Protein AF-0000000072582152 (afdb_homodimer)

Radius of gyration: 21.23 Å; Cα contacts (8 Å, |Δi|>4): 307; chains: 2; bounding box: 39×55×68 Å

Foldseek 3Di:
DPPCVVVVVVVVVVVVLQVLLCVLCVVVVNNVDHPLLLLLLVVCLVVQKDWLVVSCVSSVHDSVVSVVSVVSCVVVVQWDWDADPVHRVIIMIGGDPVVVVCSVSSVVSVCVSVCVVCVPPDPVNVVVVVVVVVVVVCVVVVPDDPPCPVD/DPPCVVVVVVVVVVVVLQVLLCVLCVVVVNNLDHPLLLLLLVVCLVVQKDWLVVSCVSSVHDSVVSVVSVVSCVVVVQKDWDADPVHRVIIMIGGDPVVVVVSVSSVVSVCVSVCVVCVPPDPVNVVVVVVVVVVVVCVVVVPDDPPCPVD

Organism: Leptospira interrogans serogroup Icterohaemorrhagiae serovar Lai (strain 56601) (NCBI:txid189518)

Nearest PDB structures (foldseek):
  4zzl-assembly1_B  TM=8.586E-01  e=5.804E-09  Pseudomonas aeruginosa
  7el3-assembly1_B  TM=8.719E-01  e=8.184E-08  Acinetobacter baumannii
  2nnn-assembly3_F  TM=8.454E-01  e=4.311E-07  Pseudomonas aeruginosa
  5h3r-assembly1_B  TM=8.126E-01  e=2.330E-07  Escherichia coli K-12
  7kfq-assembly1_A  TM=8.280E-01  e=4.875E-07  Variovorax paradoxus

Secondary structure (DSSP, 8-state):
--TTHHHHHHHHHHHHHHHHHHHHHHHTT-TT--HHHHHHHHHHHHHSEEEHHHHHHHTT--HHHHHHHHHHHHHTTSEEEEE-SS-TT-EEEEE-GGGGGTHHHHHHHHHHHHHHHTTT--HHHHHHHHHHHHHHHHHH-TTS-------/--TTHHHHHHHHHHHHHHHHHHHHHHHTT-TT--HHHHHHHHHHHHHSEEEHHHHHHHTT--HHHHHHHHHHHHHTTSEEEEE-SS-TT-EEEEE-GGGGGTHHHHHHHHHHHHHHHTTT--HHHHHHHHHHHHHHHHHH-TTS-------

Solvent-accessible surface area (backbone atoms only — not comparable to full-atom values): 16577 Å² total; per-residue (Å²): 113,55,84,59,47,55,61,50,48,36,47,49,41,49,51,52,49,49,51,51,49,46,50,49,30,41,76,69,73,40,55,92,50,49,65,69,45,48,50,53,49,58,63,31,69,78,57,43,50,44,42,51,69,56,51,21,62,73,69,70,45,54,67,70,57,44,49,56,48,48,51,53,35,36,74,72,45,36,36,45,79,41,64,35,90,88,44,71,86,41,46,29,38,30,62,31,79,60,26,61,73,45,45,62,54,52,52,49,50,48,48,53,55,49,51,42,40,47,58,90,57,50,73,65,53,51,53,49,48,45,52,52,49,48,50,36,41,39,48,75,30,73,79,56,65,78,65,68,62,66,105,113,55,82,59,50,56,61,50,48,36,47,51,42,49,51,52,50,48,52,52,48,48,50,51,31,42,75,69,72,39,56,91,50,48,66,68,46,48,52,53,51,57,62,31,70,78,57,45,52,44,44,50,67,56,50,21,60,74,70,69,44,53,67,70,58,42,49,56,49,48,52,52,35,37,74,72,44,35,36,44,81,43,65,36,91,89,44,71,88,41,47,31,39,31,64,33,79,61,27,60,73,46,45,60,54,53,51,50,51,50,50,53,54,50,51,42,41,47,58,90,57,48,74,66,53,50,52,50,47,47,53,52,49,49,51,36,40,40,48,74,31,73,79,57,66,78,66,66,63,66,106

Sequence (302 aa):
MSPRMVIYLISRIRDEFHKHLNQELKEKNLSPLTTSHADILFALVKKNKAQMQDIAKMINRDKSTLTALVDKLEVLGLVARTKDSEDQRIIHLELTPKADSVRPVLLGISRSLLGNLYRGFTENEKKELVRLLMKLYQNQNPESVTVDLLQMSPRMVIYLISRIRDEFHKHLNQELKEKNLSPLTTSHADILFALVKKNKAQMQDIAKMINRDKSTLTALVDKLEVLGLVARTKDSEDQRIIHLELTPKADSVRPVLLGISRSLLGNLYRGFTENEKKELVRLLMKLYQNQNPESVTVDLLQ

pLDDT: mean 87.89, std 12.1, range [35.34, 97.06]

InterPro domains:
  IPR000835 MarR-type HTH domain [PF01047] (33-91)
  IPR000835 MarR-type HTH domain [PR00598] (50-66)
  IPR000835 MarR-type HTH domain [PR00598] (67-82)
  IPR000835 MarR-type HTH domain [PR00598] (86-102)
  IPR000835 MarR-type HTH domain [PR00598] (116-136)
  IPR000835 MarR-type HTH domain [PS50995] (3-138)
  IPR000835 MarR-type HTH domain [SM00347] (26-126)
  IPR036388 Winged helix-like DNA-binding domain superfamily [G3DSA:1.10.10.10] (2-145)
  IPR036390 Winged helix DNA-binding domain superfamily [SSF46785] (5-141)

Structure (mmCIF, N/CA/C/O backbone):
data_AF-0000000072582152-model_v1
#
loop_
_entity.id
_entity.type
_entity.pdbx_description
1 polymer 'Transcriptional regulator of MarR family'
#
loop_
_atom_site.group_PDB
_atom_site.id
_atom_site.type_symbol
_atom_site.label_atom_id
_atom_site.label_alt_id
_atom_site.label_comp_id
_atom_site.label_asym_id
_atom_site.label_entity_id
_atom_site.label_seq_id
_atom_site.pdbx_PDB_ins_code
_atom_site.Cartn_x
_atom_site.Cartn_y
_atom_site.Cartn_z
_atom_site.occupancy
_atom_site.B_iso_or_equiv
_atom_site.auth_seq_id
_atom_site.auth_comp_id
_atom_site.auth_asym_id
_atom_site.auth_atom_id
_atom_site.pdbx_PDB_model_num
ATOM 1 N N . MET A 1 1 ? -13.797 8.938 14.633 1 55.62 1 MET A N 1
ATOM 2 C CA . MET A 1 1 ? -12.711 8.25 13.938 1 55.62 1 MET A CA 1
ATOM 3 C C . MET A 1 1 ? -12 9.188 12.969 1 55.62 1 MET A C 1
ATOM 5 O O . MET A 1 1 ? -12.633 10.039 12.344 1 55.62 1 MET A O 1
ATOM 9 N N . SER A 1 2 ? -10.602 9.141 13.078 1 67.44 2 SER A N 1
ATOM 10 C CA . SER A 1 2 ? -9.867 10.055 12.203 1 67.44 2 SER A CA 1
ATOM 11 C C . SER A 1 2 ? -10.031 9.664 10.734 1 67.44 2 SER A C 1
ATOM 13 O O . SER A 1 2 ? -10.008 8.484 10.391 1 67.44 2 SER A O 1
ATOM 15 N N . PRO A 1 3 ? -10.492 10.531 9.945 1 66.31 3 PRO A N 1
ATOM 16 C CA . PRO A 1 3 ? -10.711 10.234 8.523 1 66.31 3 PRO A CA 1
ATOM 17 C C . PRO A 1 3 ? -9.5 9.578 7.867 1 66.31 3 PRO A C 1
ATOM 19 O O . PRO A 1 3 ? -9.648 8.867 6.867 1 66.31 3 PRO A O 1
ATOM 22 N N . ARG A 1 4 ? -8.391 9.711 8.516 1 79.69 4 ARG A N 1
ATOM 23 C CA . ARG A 1 4 ? -7.18 9.18 7.898 1 79.69 4 ARG A CA 1
ATOM 24 C C . ARG A 1 4 ? -6.957 7.723 8.297 1 79.69 4 ARG A C 1
ATOM 26 O O . ARG A 1 4 ? -6.059 7.062 7.777 1 79.69 4 ARG A O 1
ATOM 33 N N . MET A 1 5 ? -7.816 7.301 9.125 1 82.94 5 MET A N 1
ATOM 34 C CA . MET A 1 5 ? -7.676 5.945 9.656 1 82.94 5 MET A CA 1
ATOM 35 C C . MET A 1 5 ? -7.762 4.914 8.539 1 82.94 5 MET A C 1
ATOM 37 O O . MET A 1 5 ? -7.039 3.916 8.547 1 82.94 5 MET A O 1
ATOM 41 N N . VAL A 1 6 ? -8.531 5.168 7.52 1 90.81 6 VAL A N 1
ATOM 42 C CA . VAL A 1 6 ? -8.758 4.199 6.453 1 90.81 6 VAL A CA 1
ATOM 43 C C . VAL A 1 6 ? -7.477 4.012 5.645 1 90.81 6 VAL A C 1
ATOM 45 O O . VAL A 1 6 ? -7.066 2.881 5.375 1 90.81 6 VAL A O 1
ATOM 48 N N . ILE A 1 7 ? -6.828 5.094 5.352 1 90 7 ILE A N 1
ATOM 49 C CA . ILE A 1 7 ? -5.621 4.992 4.547 1 90 7 ILE A CA 1
ATOM 50 C C . ILE A 1 7 ? -4.496 4.375 5.375 1 90 7 ILE A C 1
ATOM 52 O O . ILE A 1 7 ? -3.672 3.621 4.848 1 90 7 ILE A O 1
ATOM 56 N N . TYR A 1 8 ? -4.559 4.656 6.641 1 86.31 8 TYR A N 1
ATOM 57 C CA . TYR A 1 8 ? -3.604 4.023 7.547 1 86.31 8 TYR A CA 1
ATOM 58 C C . TYR A 1 8 ? -3.795 2.514 7.574 1 86.31 8 TYR A C 1
ATOM 60 O O . TYR A 1 8 ? -2.838 1.756 7.406 1 86.31 8 TYR A O 1
ATOM 68 N N . LEU A 1 9 ? -4.984 2.08 7.766 1 91.25 9 LEU A N 1
ATOM 69 C CA . LEU A 1 9 ? -5.285 0.653 7.832 1 91.25 9 LEU A CA 1
ATOM 70 C C . LEU A 1 9 ? -4.953 -0.031 6.508 1 91.25 9 LEU A C 1
ATOM 72 O O . LEU A 1 9 ? -4.355 -1.111 6.496 1 91.25 9 LEU A O 1
ATOM 76 N N . ILE A 1 10 ? -5.301 0.582 5.441 1 94.31 10 ILE A N 1
ATOM 77 C CA . ILE A 1 10 ? -5.027 0.049 4.109 1 94.31 10 ILE A CA 1
ATOM 78 C C . ILE A 1 10 ? -3.521 -0.14 3.93 1 94.31 10 ILE A C 1
ATOM 80 O O . ILE A 1 10 ? -3.072 -1.201 3.49 1 94.31 10 ILE A O 1
ATOM 84 N N . SER A 1 11 ? -2.77 0.812 4.297 1 91.81 11 SER A N 1
ATOM 85 C CA . SER A 1 11 ? -1.318 0.756 4.164 1 91.81 11 SER A CA 1
ATOM 86 C C . SER A 1 11 ? -0.724 -0.342 5.039 1 91.81 11 SER A C 1
ATOM 88 O O . SER A 1 11 ? 0.141 -1.099 4.594 1 91.81 11 SER A O 1
ATOM 90 N N . ARG A 1 12 ? -1.208 -0.414 6.234 1 89.81 12 ARG A N 1
ATOM 91 C CA . ARG A 1 12 ? -0.684 -1.407 7.168 1 89.81 12 ARG A CA 1
ATOM 92 C C . ARG A 1 12 ? -1.032 -2.82 6.715 1 89.81 12 ARG A C 1
ATOM 94 O O . ARG A 1 12 ? -0.196 -3.725 6.781 1 89.81 12 ARG A O 1
ATOM 101 N N . ILE A 1 13 ? -2.236 -2.994 6.301 1 93.69 13 ILE A N 1
ATOM 102 C CA . ILE A 1 13 ? -2.684 -4.301 5.832 1 93.69 13 ILE A CA 1
ATOM 103 C C . ILE A 1 13 ? -1.838 -4.742 4.641 1 93.69 13 ILE A C 1
ATOM 105 O O . ILE A 1 13 ? -1.364 -5.879 4.59 1 93.69 13 ILE A O 1
ATOM 109 N N . ARG A 1 14 ? -1.651 -3.855 3.736 1 92.19 14 ARG A N 1
ATOM 110 C CA . ARG A 1 14 ? -0.832 -4.145 2.564 1 92.19 14 ARG A CA 1
ATOM 111 C C . ARG A 1 14 ? 0.594 -4.504 2.971 1 92.19 14 ARG A C 1
ATOM 113 O O . ARG A 1 14 ? 1.145 -5.504 2.502 1 92.19 14 ARG A O 1
ATOM 120 N N . ASP A 1 15 ? 1.189 -3.721 3.871 1 90.69 15 ASP A N 1
ATOM 121 C CA . ASP A 1 15 ? 2.564 -3.939 4.309 1 90.69 15 ASP A CA 1
ATOM 122 C C . ASP A 1 15 ? 2.715 -5.301 4.984 1 90.69 15 ASP A C 1
ATOM 124 O O . ASP A 1 15 ? 3.648 -6.047 4.688 1 90.69 15 ASP A O 1
ATOM 128 N N . GLU A 1 16 ? 1.827 -5.559 5.859 1 90.88 16 GLU A N 1
ATOM 129 C CA . GLU A 1 16 ? 1.878 -6.832 6.57 1 90.88 16 GLU A CA 1
ATOM 130 C C . GLU A 1 16 ? 1.684 -8.008 5.613 1 90.88 16 GLU A C 1
ATOM 132 O O . GLU A 1 16 ? 2.355 -9.031 5.738 1 90.88 16 GLU A O 1
ATOM 137 N N . PHE A 1 17 ? 0.785 -7.891 4.703 1 92.25 17 PHE A N 1
ATOM 138 C CA . PHE A 1 17 ? 0.552 -8.938 3.711 1 92.25 17 PHE A CA 1
ATOM 139 C C . PHE A 1 17 ? 1.821 -9.219 2.92 1 92.25 17 PHE A C 1
ATOM 141 O O . PHE A 1 17 ? 2.217 -10.383 2.77 1 92.25 17 PHE A O 1
ATOM 148 N N . HIS A 1 18 ? 2.467 -8.203 2.459 1 90.81 18 HIS A N 1
ATOM 149 C CA . HIS A 1 18 ? 3.676 -8.367 1.662 1 90.81 18 HIS A CA 1
ATOM 150 C C . HIS A 1 18 ? 4.816 -8.93 2.502 1 90.81 18 HIS A C 1
ATOM 152 O O . HIS A 1 18 ? 5.633 -9.711 2.006 1 90.81 18 HIS A O 1
ATOM 158 N N . LYS A 1 19 ? 4.855 -8.492 3.711 1 91.12 19 LYS A N 1
ATOM 159 C CA . LYS A 1 19 ? 5.844 -9.062 4.621 1 91.12 19 LYS A CA 1
ATOM 160 C C . LYS A 1 19 ? 5.656 -10.57 4.762 1 91.12 19 LYS A C 1
ATOM 162 O O . LYS A 1 19 ? 6.617 -11.336 4.668 1 91.12 19 LYS A O 1
ATOM 167 N N . HIS A 1 20 ? 4.445 -11.016 4.961 1 92.56 20 HIS A N 1
ATOM 168 C CA . HIS A 1 20 ? 4.148 -12.438 5.113 1 92.56 20 HIS A CA 1
ATOM 169 C C . HIS A 1 20 ? 4.387 -13.188 3.809 1 92.56 20 HIS A C 1
ATOM 171 O O . HIS A 1 20 ? 4.887 -14.32 3.82 1 92.56 20 HIS A O 1
ATOM 177 N N . LEU A 1 21 ? 4.012 -12.555 2.744 1 93.12 21 LEU A N 1
ATOM 178 C CA . LEU A 1 21 ? 4.25 -13.18 1.446 1 93.12 21 LEU A CA 1
ATOM 179 C C . LEU A 1 21 ? 5.742 -13.414 1.219 1 93.12 21 LEU A C 1
ATOM 181 O O . LEU A 1 21 ? 6.152 -14.508 0.836 1 93.12 21 LEU A O 1
ATOM 185 N N . ASN A 1 22 ? 6.523 -12.445 1.494 1 93.31 22 ASN A N 1
ATOM 186 C CA . ASN A 1 22 ? 7.969 -12.578 1.347 1 93.31 22 ASN A CA 1
ATOM 187 C C . ASN A 1 22 ? 8.531 -13.664 2.256 1 93.31 22 ASN A C 1
ATOM 189 O O . ASN A 1 22 ? 9.43 -14.406 1.858 1 93.31 22 ASN A O 1
ATOM 193 N N . GLN A 1 23 ? 8.055 -13.695 3.412 1 93.56 23 GLN A N 1
ATOM 194 C CA . GLN A 1 23 ? 8.492 -14.719 4.352 1 93.56 23 GLN A CA 1
ATOM 195 C C . GLN A 1 23 ? 8.156 -16.125 3.836 1 93.56 23 GLN A C 1
ATOM 197 O O . GLN A 1 23 ? 8.977 -17.031 3.926 1 93.56 23 GLN A O 1
ATOM 202 N N . GLU A 1 24 ? 6.965 -16.281 3.314 1 93.62 24 GLU A N 1
ATOM 203 C CA . GLU A 1 24 ? 6.551 -17.562 2.768 1 93.62 24 GLU A CA 1
ATOM 204 C C . GLU A 1 24 ? 7.398 -17.953 1.562 1 93.62 24 GLU A C 1
ATOM 206 O O . GLU A 1 24 ? 7.77 -19.125 1.405 1 93.62 24 GLU A O 1
ATOM 211 N N . LEU A 1 25 ? 7.672 -16.969 0.73 1 93.62 25 LEU A N 1
ATOM 212 C CA . LEU A 1 25 ? 8.516 -17.234 -0.432 1 93.62 25 LEU A CA 1
ATOM 213 C C . LEU A 1 25 ? 9.891 -17.719 -0.002 1 93.62 25 LEU A C 1
ATOM 215 O O . LEU A 1 25 ? 10.438 -18.656 -0.589 1 93.62 25 LEU A O 1
ATOM 219 N N . LYS A 1 26 ? 10.398 -17.141 0.988 1 93.38 26 LYS A N 1
ATOM 220 C CA . LYS A 1 26 ? 11.695 -17.531 1.526 1 93.38 26 LYS A CA 1
ATOM 221 C C . LYS A 1 26 ? 11.648 -18.953 2.096 1 93.38 26 LYS A C 1
ATOM 223 O O . LYS A 1 26 ? 12.523 -19.766 1.816 1 93.38 26 LYS A O 1
ATOM 228 N N . GLU A 1 27 ? 10.688 -19.219 2.811 1 94.31 27 GLU A N 1
ATOM 229 C CA . GLU A 1 27 ? 10.547 -20.516 3.475 1 94.31 27 GLU A CA 1
ATOM 230 C C . GLU A 1 27 ? 10.406 -21.641 2.459 1 94.31 27 GLU A C 1
ATOM 232 O O . GLU A 1 27 ? 10.812 -22.781 2.723 1 94.31 27 GLU A O 1
ATOM 237 N N . LYS A 1 28 ? 9.82 -21.297 1.34 1 92.69 28 LYS A N 1
ATOM 238 C CA . LYS A 1 28 ? 9.625 -22.312 0.304 1 92.69 28 LYS A CA 1
ATOM 239 C C . LYS A 1 28 ? 10.781 -22.312 -0.694 1 92.69 28 LYS A C 1
ATOM 241 O O . LYS A 1 28 ? 10.672 -22.891 -1.776 1 92.69 28 LYS A O 1
ATOM 246 N N . ASN A 1 29 ? 11.844 -21.562 -0.393 1 89.81 29 ASN A N 1
ATOM 247 C CA . ASN A 1 29 ? 13.062 -21.484 -1.183 1 89.81 29 ASN A CA 1
ATOM 248 C C . ASN A 1 29 ? 12.82 -20.812 -2.531 1 89.81 29 ASN A C 1
ATOM 250 O O . ASN A 1 29 ? 13.359 -21.25 -3.553 1 89.81 29 ASN A O 1
ATOM 254 N N . LEU A 1 30 ? 11.984 -19.797 -2.555 1 90.5 30 LEU A N 1
ATOM 255 C CA . LEU A 1 30 ? 11.68 -19 -3.736 1 90.5 30 LEU A CA 1
ATOM 256 C C . LEU A 1 30 ? 12.109 -17.547 -3.531 1 90.5 30 LEU A C 1
ATOM 258 O O . LEU A 1 30 ? 11.508 -16.641 -4.102 1 90.5 30 LEU A O 1
ATOM 262 N N . SER A 1 31 ? 13.117 -17.328 -2.674 1 82.25 31 SER A N 1
ATOM 263 C CA . SER A 1 31 ? 13.547 -16.016 -2.195 1 82.25 31 SER A CA 1
ATOM 264 C C . SER A 1 31 ? 14.023 -15.141 -3.348 1 82.25 31 SER A C 1
ATOM 266 O O . SER A 1 31 ? 14.031 -13.914 -3.234 1 82.25 31 SER A O 1
ATOM 268 N N . PRO A 1 32 ? 14.43 -15.758 -4.445 1 87.25 32 PRO A N 1
ATOM 269 C CA . PRO A 1 32 ? 14.766 -14.852 -5.551 1 87.25 32 PRO A CA 1
ATOM 270 C C . PRO A 1 32 ? 13.547 -14.078 -6.059 1 87.25 32 PRO A C 1
ATOM 272 O O . PRO A 1 32 ? 13.703 -13.047 -6.719 1 87.25 32 PRO A O 1
ATOM 275 N N . LEU A 1 33 ? 12.422 -14.617 -5.734 1 91 33 LEU A N 1
ATOM 276 C CA . LEU A 1 33 ? 11.195 -13.945 -6.141 1 91 33 LEU A CA 1
ATOM 277 C C . LEU A 1 33 ? 10.773 -12.906 -5.105 1 91 33 LEU A C 1
ATOM 279 O O . LEU A 1 33 ? 10.906 -13.133 -3.902 1 91 33 LEU A O 1
ATOM 283 N N . THR A 1 34 ? 10.32 -11.773 -5.59 1 90.19 34 THR A N 1
ATOM 284 C CA . THR A 1 34 ? 9.727 -10.75 -4.738 1 90.19 34 THR A CA 1
ATOM 285 C C . THR A 1 34 ? 8.203 -10.805 -4.824 1 90.19 34 THR A C 1
ATOM 287 O O . THR A 1 34 ? 7.645 -11.578 -5.598 1 90.19 34 THR A O 1
ATOM 290 N N . THR A 1 35 ? 7.625 -9.938 -4.051 1 89.44 35 THR A N 1
ATOM 291 C CA . THR A 1 35 ? 6.172 -9.844 -4.035 1 89.44 35 THR A CA 1
ATOM 292 C C . THR A 1 35 ? 5.641 -9.477 -5.418 1 89.44 35 THR A C 1
ATOM 294 O O . THR A 1 35 ? 4.617 -10.016 -5.855 1 89.44 35 THR A O 1
ATOM 297 N N . SER A 1 36 ? 6.402 -8.633 -6.09 1 91 36 SER A N 1
ATOM 298 C CA . SER A 1 36 ? 5.961 -8.211 -7.418 1 91 36 SER A CA 1
ATOM 299 C C . SER A 1 36 ? 6.051 -9.367 -8.414 1 91 36 SER A C 1
ATOM 301 O O . SER A 1 36 ? 5.195 -9.492 -9.297 1 91 36 SER A O 1
ATOM 303 N N . HIS A 1 37 ? 7.008 -10.164 -8.266 1 92.94 37 HIS A N 1
ATOM 304 C CA . HIS A 1 37 ? 7.109 -11.359 -9.094 1 92.94 37 HIS A CA 1
ATOM 305 C C . HIS A 1 37 ? 5.953 -12.312 -8.828 1 92.94 37 HIS A C 1
ATOM 307 O O . HIS A 1 37 ? 5.348 -12.844 -9.766 1 92.94 37 HIS A O 1
ATOM 313 N N . ALA A 1 38 ? 5.75 -12.477 -7.566 1 89.88 38 ALA A N 1
ATOM 314 C CA . ALA A 1 38 ? 4.645 -13.344 -7.172 1 89.88 38 ALA A CA 1
ATOM 315 C C . ALA A 1 38 ? 3.32 -12.844 -7.746 1 89.88 38 ALA A C 1
ATOM 317 O O . ALA A 1 38 ? 2.5 -13.633 -8.211 1 89.88 38 ALA A O 1
ATOM 318 N N . ASP A 1 39 ? 3.131 -11.57 -7.738 1 88.75 39 ASP A N 1
ATOM 319 C CA . ASP A 1 39 ? 1.918 -10.984 -8.297 1 88.75 39 ASP A CA 1
ATOM 320 C C . ASP A 1 39 ? 1.751 -11.352 -9.766 1 88.75 39 ASP A C 1
ATOM 322 O O . ASP A 1 39 ? 0.646 -11.672 -10.211 1 88.75 39 ASP A O 1
ATOM 326 N N . ILE A 1 40 ? 2.777 -11.281 -10.477 1 90.62 40 ILE A N 1
ATOM 327 C CA . ILE A 1 40 ? 2.746 -11.633 -11.891 1 90.62 40 ILE A CA 1
ATOM 328 C C . ILE A 1 40 ? 2.379 -13.109 -12.047 1 90.62 40 ILE A C 1
ATOM 330 O O . ILE A 1 40 ? 1.509 -13.461 -12.844 1 90.62 40 ILE A O 1
ATOM 334 N N . LEU A 1 41 ? 3.004 -13.938 -11.273 1 91.38 41 LEU A N 1
ATOM 335 C CA . LEU A 1 41 ? 2.773 -15.375 -11.352 1 91.38 41 LEU A CA 1
ATOM 336 C C . LEU A 1 41 ? 1.339 -15.719 -10.961 1 91.38 41 LEU A C 1
ATOM 338 O O . LEU A 1 41 ? 0.712 -16.578 -11.586 1 91.38 41 LEU A O 1
ATOM 342 N N . PHE A 1 42 ? 0.837 -15.047 -9.984 1 86.81 42 PHE A N 1
ATOM 343 C CA . PHE A 1 42 ? -0.548 -15.258 -9.586 1 86.81 42 PHE A CA 1
ATOM 344 C C . PHE A 1 42 ? -1.502 -14.867 -10.703 1 86.81 42 PHE A C 1
ATOM 346 O O . PHE A 1 42 ? -2.521 -15.523 -10.922 1 86.81 42 PHE A O 1
ATOM 353 N N . ALA A 1 43 ? -1.205 -13.82 -11.375 1 83.88 43 ALA A N 1
ATOM 354 C CA . ALA A 1 43 ? -2.039 -13.359 -12.484 1 83.88 43 ALA A CA 1
ATOM 355 C C . ALA A 1 43 ? -2.049 -14.375 -13.625 1 83.88 43 ALA A C 1
ATOM 357 O O . ALA A 1 43 ? -3.057 -14.539 -14.312 1 83.88 43 ALA A O 1
ATOM 358 N N . LEU A 1 44 ? -0.978 -15.102 -13.758 1 88.44 44 LEU A N 1
ATOM 359 C CA . LEU A 1 44 ? -0.812 -16.031 -14.867 1 88.44 44 LEU A CA 1
ATOM 360 C C . LEU A 1 44 ? -1.344 -17.406 -14.516 1 88.44 44 LEU A C 1
ATOM 362 O O . LEU A 1 44 ? -1.668 -18.203 -15.398 1 88.44 44 LEU A O 1
ATOM 366 N N . VAL A 1 45 ? -1.34 -17.656 -13.266 1 78.06 45 VAL A N 1
ATOM 367 C CA . VAL A 1 45 ? -1.76 -18.984 -12.82 1 78.06 45 VAL A CA 1
ATOM 368 C C . VAL A 1 45 ? -3.203 -19.234 -13.25 1 78.06 45 VAL A C 1
ATOM 370 O O . VAL A 1 45 ? -3.564 -20.359 -13.602 1 78.06 45 VAL A O 1
ATOM 373 N N . LYS A 1 46 ? -3.994 -18.219 -13.32 1 70.75 46 LYS A N 1
ATOM 374 C CA . LYS A 1 46 ? -5.398 -18.375 -13.688 1 70.75 46 LYS A CA 1
ATOM 375 C C . LYS A 1 46 ? -5.562 -18.484 -15.195 1 70.75 46 LYS A C 1
ATOM 377 O O . LYS A 1 46 ? -6.414 -19.234 -15.688 1 70.75 46 LYS A O 1
ATOM 382 N N . LYS A 1 47 ? -4.836 -17.859 -15.977 1 73.94 47 LYS A N 1
ATOM 383 C CA . LYS A 1 47 ? -5.074 -17.812 -17.406 1 73.94 47 LYS A CA 1
ATOM 384 C C . LYS A 1 47 ? -3.943 -18.484 -18.188 1 73.94 47 LYS A C 1
ATOM 386 O O . LYS A 1 47 ? -4.086 -18.781 -19.375 1 73.94 47 LYS A O 1
ATOM 391 N N . ASN A 1 48 ? -2.902 -18.875 -17.609 1 77.56 48 ASN A N 1
ATOM 392 C CA . ASN A 1 48 ? -1.685 -19.453 -18.172 1 77.56 48 ASN A CA 1
ATOM 393 C C . ASN A 1 48 ? -1.021 -18.5 -19.172 1 77.56 48 ASN A C 1
ATOM 395 O O . ASN A 1 48 ? 0.163 -18.656 -19.469 1 77.56 48 ASN A O 1
ATOM 399 N N . LYS A 1 49 ? -1.855 -17.656 -19.797 1 86.88 49 LYS A N 1
ATOM 400 C CA . LYS A 1 49 ? -1.361 -16.688 -20.766 1 86.88 49 LYS A CA 1
ATOM 401 C C . LYS A 1 49 ? -2.082 -15.352 -20.625 1 86.88 49 LYS A C 1
ATOM 403 O O . LYS A 1 49 ? -3.287 -15.312 -20.375 1 86.88 49 LYS A O 1
ATOM 408 N N . ALA A 1 50 ? -1.275 -14.266 -20.703 1 91.5 50 ALA A N 1
ATOM 409 C CA . ALA A 1 50 ? -1.875 -12.93 -20.625 1 91.5 50 ALA A CA 1
ATOM 410 C C . ALA A 1 50 ? -1.017 -11.906 -21.359 1 91.5 50 ALA A C 1
ATOM 412 O O . ALA A 1 50 ? 0.203 -12.062 -21.453 1 91.5 50 ALA A O 1
ATOM 413 N N . GLN A 1 51 ? -1.699 -10.883 -21.828 1 93.44 51 GLN A N 1
ATOM 414 C CA . GLN A 1 51 ? -0.961 -9.781 -22.438 1 93.44 51 GLN A CA 1
ATOM 415 C C . GLN A 1 51 ? -0.162 -9.008 -21.391 1 93.44 51 GLN A C 1
ATOM 417 O O . GLN A 1 51 ? -0.652 -8.75 -20.297 1 93.44 51 GLN A O 1
ATOM 422 N N . MET A 1 52 ? 1.063 -8.656 -21.828 1 92.44 52 MET A N 1
ATOM 423 C CA . MET A 1 52 ? 1.924 -7.891 -20.922 1 92.44 52 MET A CA 1
ATOM 424 C C . MET A 1 52 ? 1.222 -6.621 -20.453 1 92.44 52 MET A C 1
ATOM 426 O O . MET A 1 52 ? 1.303 -6.27 -19.266 1 92.44 52 MET A O 1
ATOM 430 N N . GLN A 1 53 ? 0.463 -6.066 -21.281 1 90.19 53 GLN A N 1
ATOM 431 C CA . GLN A 1 53 ? -0.246 -4.84 -20.938 1 90.19 53 GLN A CA 1
ATOM 432 C C . GLN A 1 53 ? -1.296 -5.105 -19.859 1 90.19 53 GLN A C 1
ATOM 434 O O . GLN A 1 53 ? -1.471 -4.301 -18.938 1 90.19 53 GLN A O 1
ATOM 439 N N . ASP A 1 54 ? -1.931 -6.195 -20 1 87.31 54 ASP A N 1
ATOM 440 C CA . ASP A 1 54 ? -2.951 -6.562 -19.031 1 87.31 54 ASP A CA 1
ATOM 441 C C . ASP A 1 54 ? -2.326 -6.887 -17.672 1 87.31 54 ASP A C 1
ATOM 443 O O . ASP A 1 54 ? -2.883 -6.539 -16.625 1 87.31 54 ASP A O 1
ATOM 447 N N . ILE A 1 55 ? -1.218 -7.508 -17.703 1 88.38 55 ILE A N 1
ATOM 448 C CA . ILE A 1 55 ? -0.514 -7.852 -16.469 1 88.38 55 ILE A CA 1
ATOM 449 C C . ILE A 1 55 ? -0.053 -6.578 -15.766 1 88.38 55 ILE A C 1
ATOM 451 O O . ILE A 1 55 ? -0.201 -6.445 -14.547 1 88.38 55 ILE A O 1
ATOM 455 N N . ALA A 1 56 ? 0.458 -5.676 -16.531 1 88.62 56 ALA A N 1
ATOM 456 C CA . ALA A 1 56 ? 0.901 -4.398 -15.977 1 88.62 56 ALA A CA 1
ATOM 457 C C . ALA A 1 56 ? -0.24 -3.693 -15.25 1 88.62 56 ALA A C 1
ATOM 459 O O . ALA A 1 56 ? -0.063 -3.199 -14.133 1 88.62 56 ALA A O 1
ATOM 460 N N . LYS A 1 57 ? -1.426 -3.736 -15.828 1 81.88 57 LYS A N 1
ATOM 461 C CA . LYS A 1 57 ? -2.611 -3.123 -15.234 1 81.88 57 LYS A CA 1
ATOM 462 C C . LYS A 1 57 ? -3.027 -3.85 -13.961 1 81.88 57 LYS A C 1
ATOM 464 O O . LYS A 1 57 ? -3.361 -3.213 -12.961 1 81.88 57 LYS A O 1
ATOM 469 N N . MET A 1 58 ? -2.91 -5.141 -14.016 1 80.38 58 MET A N 1
ATOM 470 C CA . MET A 1 58 ? -3.342 -5.961 -12.891 1 80.38 58 MET A CA 1
ATOM 471 C C . MET A 1 58 ? -2.445 -5.734 -11.68 1 80.38 58 MET A C 1
ATOM 473 O O . MET A 1 58 ? -2.922 -5.734 -10.539 1 80.38 58 MET A O 1
ATOM 477 N N . ILE A 1 59 ? -1.147 -5.52 -11.922 1 81.88 59 ILE A N 1
ATOM 478 C CA . ILE A 1 59 ? -0.235 -5.391 -10.789 1 81.88 59 ILE A CA 1
ATOM 479 C C . ILE A 1 59 ? 0.099 -3.918 -10.562 1 81.88 59 ILE A C 1
ATOM 481 O O . ILE A 1 59 ? 0.958 -3.59 -9.742 1 81.88 59 ILE A O 1
ATOM 485 N N . ASN A 1 60 ? -0.579 -3.072 -11.352 1 80.62 60 ASN A N 1
ATOM 486 C CA . ASN A 1 60 ? -0.466 -1.622 -11.227 1 80.62 60 ASN A CA 1
ATOM 487 C C . ASN A 1 60 ? 0.986 -1.163 -11.312 1 80.62 60 ASN A C 1
ATOM 489 O O . ASN A 1 60 ? 1.465 -0.433 -10.445 1 80.62 60 ASN A O 1
ATOM 493 N N . ARG A 1 61 ? 1.636 -1.532 -12.305 1 84.88 61 ARG A N 1
ATOM 494 C CA . ARG A 1 61 ? 3.008 -1.143 -12.609 1 84.88 61 ARG A CA 1
ATOM 495 C C . ARG A 1 61 ? 3.123 -0.625 -14.039 1 84.88 61 ARG A C 1
ATOM 497 O O . ARG A 1 61 ? 2.318 -0.984 -14.906 1 84.88 61 ARG A O 1
ATOM 504 N N . ASP A 1 62 ? 4.117 0.215 -14.18 1 87.44 62 ASP A N 1
ATOM 505 C CA . ASP A 1 62 ? 4.359 0.679 -15.547 1 87.44 62 ASP A CA 1
ATOM 506 C C . ASP A 1 62 ? 5.113 -0.369 -16.359 1 87.44 62 ASP A C 1
ATOM 508 O O . ASP A 1 62 ? 5.613 -1.352 -15.805 1 87.44 62 ASP A O 1
ATOM 512 N N . LYS A 1 63 ? 5.117 -0.147 -17.609 1 88.94 63 LYS A N 1
ATOM 513 C CA . LYS A 1 63 ? 5.664 -1.116 -18.547 1 88.94 63 LYS A CA 1
ATOM 514 C C . LYS A 1 63 ? 7.133 -1.397 -18.266 1 88.94 63 LYS A C 1
ATOM 516 O O . LYS A 1 63 ? 7.586 -2.539 -18.359 1 88.94 63 LYS A O 1
ATOM 521 N N . SER A 1 64 ? 7.82 -0.344 -17.953 1 91.75 64 SER A N 1
ATOM 522 C CA . SER A 1 64 ? 9.25 -0.522 -17.703 1 91.75 64 SER A CA 1
ATOM 523 C C . SER A 1 64 ? 9.492 -1.406 -16.484 1 91.75 64 SER A C 1
ATOM 525 O O . SER A 1 64 ? 10.352 -2.291 -16.516 1 91.75 64 SER A O 1
ATOM 527 N N . THR A 1 65 ? 8.734 -1.211 -15.477 1 90.94 65 THR A N 1
ATOM 528 C CA . THR A 1 65 ? 8.852 -2.021 -14.266 1 90.94 65 THR A CA 1
ATOM 529 C C . THR A 1 65 ? 8.445 -3.465 -14.547 1 90.94 65 THR A C 1
ATOM 531 O O . THR A 1 65 ? 9.117 -4.398 -14.102 1 90.94 65 THR A O 1
ATOM 534 N N . LEU A 1 66 ? 7.402 -3.592 -15.25 1 94.06 66 LEU A N 1
ATOM 535 C CA . LEU A 1 66 ? 6.957 -4.938 -15.594 1 94.06 66 LEU A CA 1
ATOM 536 C C . LEU A 1 66 ? 8.039 -5.688 -16.375 1 94.06 66 LEU A C 1
ATOM 538 O O . LEU A 1 66 ? 8.289 -6.867 -16.109 1 94.06 66 LEU A O 1
ATOM 542 N N . THR A 1 67 ? 8.633 -4.984 -17.297 1 95.56 67 THR A N 1
ATOM 543 C CA . THR A 1 67 ? 9.656 -5.598 -18.125 1 95.56 67 THR A CA 1
ATOM 544 C C . THR A 1 67 ? 10.805 -6.121 -17.281 1 95.56 67 THR A C 1
ATOM 546 O O . THR A 1 67 ? 11.258 -7.258 -17.453 1 95.56 67 THR A O 1
ATOM 549 N N . ALA A 1 68 ? 11.219 -5.316 -16.375 1 95.56 68 ALA A N 1
ATOM 550 C CA . ALA A 1 68 ? 12.305 -5.723 -15.484 1 95.56 68 ALA A CA 1
ATOM 551 C C . ALA A 1 68 ? 11.914 -6.945 -14.664 1 95.56 68 ALA A C 1
ATOM 553 O O . ALA A 1 68 ? 12.719 -7.863 -14.477 1 95.56 68 ALA A O 1
ATOM 554 N N . LEU A 1 69 ? 10.727 -6.984 -14.188 1 95.56 69 LEU A N 1
ATOM 555 C CA . LEU A 1 69 ? 10.227 -8.102 -13.391 1 95.56 69 LEU A CA 1
ATOM 556 C C . LEU A 1 69 ? 10.117 -9.367 -14.242 1 95.56 69 LEU A C 1
ATOM 558 O O . LEU A 1 69 ? 10.484 -10.453 -13.789 1 95.56 69 LEU A O 1
ATOM 562 N N . VAL A 1 70 ? 9.672 -9.18 -15.391 1 96.62 70 VAL A N 1
ATOM 563 C CA . VAL A 1 70 ? 9.5 -10.305 -16.297 1 96.62 70 VAL A CA 1
ATOM 564 C C . VAL A 1 70 ? 10.867 -10.852 -16.719 1 96.62 70 VAL A C 1
ATOM 566 O O . VAL A 1 70 ? 11.047 -12.062 -16.828 1 96.62 70 VAL A O 1
ATOM 569 N N . ASP A 1 71 ? 11.867 -9.945 -16.969 1 97.06 71 ASP A N 1
ATOM 570 C CA . ASP A 1 71 ? 13.227 -10.367 -17.281 1 97.06 71 ASP A CA 1
ATOM 571 C C . ASP A 1 71 ? 13.75 -11.344 -16.234 1 97.06 71 ASP A C 1
ATOM 573 O O . ASP A 1 71 ? 14.312 -12.391 -16.562 1 97.06 71 ASP A O 1
ATOM 577 N N . LYS A 1 72 ? 13.477 -11.031 -15.023 1 95.88 72 LYS A N 1
ATOM 578 C CA . LYS A 1 72 ? 13.938 -11.891 -13.938 1 95.88 72 LYS A CA 1
ATOM 579 C C . LYS A 1 72 ? 13.211 -13.227 -13.945 1 95.88 72 LYS A C 1
ATOM 581 O O . LYS A 1 72 ? 13.828 -14.273 -13.75 1 95.88 72 LYS A O 1
ATOM 586 N N . LEU A 1 73 ? 11.984 -13.227 -14.195 1 96.12 73 LEU A N 1
ATOM 587 C CA . LEU A 1 73 ? 11.188 -14.453 -14.234 1 96.12 73 LEU A CA 1
ATOM 588 C C . LEU A 1 73 ? 11.602 -15.328 -15.414 1 96.12 73 LEU A C 1
ATOM 590 O O . LEU A 1 73 ? 11.57 -16.562 -15.32 1 96.12 73 LEU A O 1
ATOM 594 N N . GLU A 1 74 ? 11.992 -14.688 -16.469 1 96.62 74 GLU A N 1
ATOM 595 C CA . GLU A 1 74 ? 12.484 -15.422 -17.641 1 96.62 74 GLU A CA 1
ATOM 596 C C . GLU A 1 74 ? 13.828 -16.094 -17.344 1 96.62 74 GLU A C 1
ATOM 598 O O . GLU A 1 74 ? 14.047 -17.25 -17.703 1 96.62 74 GLU A O 1
ATOM 603 N N . VAL A 1 75 ? 14.656 -15.32 -16.703 1 95.44 75 VAL A N 1
ATOM 604 C CA . VAL A 1 75 ? 15.961 -15.844 -16.328 1 95.44 75 VAL A CA 1
ATOM 605 C C . VAL A 1 75 ? 15.789 -17.062 -15.414 1 95.44 75 VAL A C 1
ATOM 607 O O . VAL A 1 75 ? 16.516 -18.047 -15.539 1 95.44 75 VAL A O 1
ATOM 610 N N . LEU A 1 76 ? 14.766 -17.047 -14.602 1 93.5 76 LEU A N 1
ATOM 611 C CA . LEU A 1 76 ? 14.484 -18.156 -13.688 1 93.5 76 LEU A CA 1
ATOM 612 C C . LEU A 1 76 ? 13.742 -19.281 -14.398 1 93.5 76 LEU A C 1
ATOM 614 O O . LEU A 1 76 ? 13.492 -20.328 -13.812 1 93.5 76 LEU A O 1
ATOM 618 N N . GLY A 1 77 ? 13.383 -19.016 -15.672 1 94.44 77 GLY A N 1
ATOM 619 C CA . GLY A 1 77 ? 12.75 -20.031 -16.5 1 94.44 77 GLY A CA 1
ATOM 620 C C . GLY A 1 77 ? 11.281 -20.234 -16.172 1 94.44 77 GLY A C 1
ATOM 621 O O . GLY A 1 77 ? 10.703 -21.266 -16.516 1 94.44 77 GLY A O 1
ATOM 622 N N . LEU A 1 78 ? 10.602 -19.25 -15.531 1 94.44 78 LEU A N 1
ATOM 623 C CA . LEU A 1 78 ? 9.234 -19.422 -15.039 1 94.44 78 LEU A CA 1
ATOM 624 C C . LEU A 1 78 ? 8.227 -18.891 -16.047 1 94.44 78 LEU A C 1
ATOM 626 O O . LEU A 1 78 ? 7.062 -19.312 -16.047 1 94.44 78 LEU A O 1
ATOM 630 N N . VAL A 1 79 ? 8.688 -17.938 -16.859 1 96.38 79 VAL A N 1
ATOM 631 C CA . VAL A 1 79 ? 7.781 -17.375 -17.859 1 96.38 79 VAL A CA 1
ATOM 632 C C . VAL A 1 79 ? 8.508 -17.25 -19.203 1 96.38 79 VAL A C 1
ATOM 634 O O . VAL A 1 79 ? 9.734 -17.312 -19.266 1 96.38 79 VAL A O 1
ATOM 637 N N . ALA A 1 80 ? 7.746 -17.188 -20.234 1 96.81 80 ALA A N 1
ATOM 638 C CA . ALA A 1 80 ? 8.242 -16.922 -21.578 1 96.81 80 ALA A CA 1
ATOM 639 C C . ALA A 1 80 ? 7.367 -15.898 -22.297 1 96.81 80 ALA A C 1
ATOM 641 O O . ALA A 1 80 ? 6.148 -15.875 -22.109 1 96.81 80 ALA A O 1
ATOM 642 N N . ARG A 1 81 ? 8.016 -15.07 -23.078 1 96.38 81 ARG A N 1
ATOM 643 C CA . ARG A 1 81 ? 7.305 -14.109 -23.906 1 96.38 81 ARG A CA 1
ATOM 644 C C . ARG A 1 81 ? 7.035 -14.688 -25.297 1 96.38 81 ARG A C 1
ATOM 646 O O . ARG A 1 81 ? 7.891 -15.359 -25.875 1 96.38 81 ARG A O 1
ATOM 653 N N . THR A 1 82 ? 5.887 -14.414 -25.734 1 94.38 82 THR A N 1
ATOM 654 C CA . THR A 1 82 ? 5.539 -14.805 -27.094 1 94.38 82 THR A CA 1
ATOM 655 C C . THR A 1 82 ? 4.805 -13.672 -27.812 1 94.38 82 THR A C 1
ATOM 657 O O . THR A 1 82 ? 4.07 -12.906 -27.188 1 94.38 82 THR A O 1
ATOM 660 N N . LYS A 1 83 ? 5.004 -13.586 -29.094 1 94 83 LYS A N 1
ATOM 661 C CA . LYS A 1 83 ? 4.297 -12.586 -29.891 1 94 83 LYS A CA 1
ATOM 662 C C . LYS A 1 83 ? 2.939 -13.109 -30.344 1 94 83 LYS A C 1
ATOM 664 O O . LYS A 1 83 ? 2.793 -14.289 -30.656 1 94 83 LYS A O 1
ATOM 669 N N . ASP A 1 84 ? 2.014 -12.141 -30.359 1 92.06 84 ASP A N 1
ATOM 670 C CA . ASP A 1 84 ? 0.695 -12.477 -30.875 1 92.06 84 ASP A CA 1
ATOM 671 C C . ASP A 1 84 ? 0.767 -12.812 -32.375 1 92.06 84 ASP A C 1
ATOM 673 O O . ASP A 1 84 ? 1.468 -12.141 -33.125 1 92.06 84 ASP A O 1
ATOM 677 N N . SER A 1 85 ? 0.04 -13.852 -32.656 1 92.19 85 SER A N 1
ATOM 678 C CA . SER A 1 85 ? 0.088 -14.336 -34.031 1 92.19 85 SER A CA 1
ATOM 679 C C . SER A 1 85 ? -0.531 -13.336 -35 1 92.19 85 SER A C 1
ATOM 681 O O . SER A 1 85 ? -0.12 -13.25 -36.156 1 92.19 85 SER A O 1
ATOM 683 N N . GLU A 1 86 ? -1.491 -12.586 -34.625 1 93.5 86 GLU A N 1
ATOM 684 C CA . GLU A 1 86 ? -2.232 -11.664 -35.5 1 93.5 86 GLU A CA 1
ATOM 685 C C . GLU A 1 86 ? -1.645 -10.258 -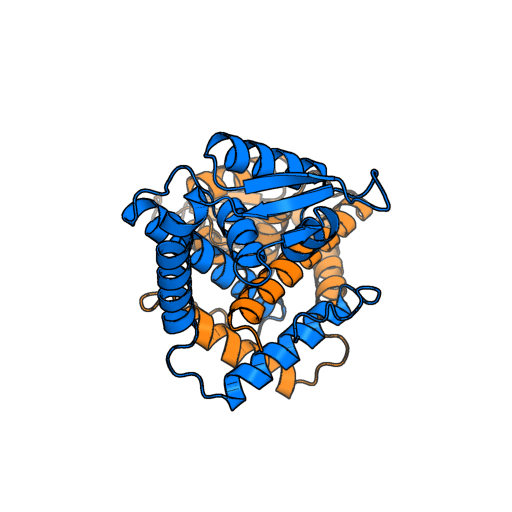35.406 1 93.5 86 GLU A C 1
ATOM 687 O O . GLU A 1 86 ? -1.704 -9.508 -36.406 1 93.5 86 GLU A O 1
ATOM 692 N N . ASP A 1 87 ? -1.202 -9.922 -34.281 1 93.56 87 ASP A N 1
ATOM 693 C CA . ASP A 1 87 ? -0.616 -8.602 -34.062 1 93.56 87 ASP A CA 1
ATOM 694 C C . ASP A 1 87 ? 0.719 -8.711 -33.344 1 93.56 87 ASP A C 1
ATOM 696 O O . ASP A 1 87 ? 0.752 -8.82 -32.094 1 93.56 87 ASP A O 1
ATOM 700 N N . GLN A 1 88 ? 1.758 -8.602 -34.062 1 91.25 88 GLN A N 1
ATOM 701 C CA . GLN A 1 88 ? 3.094 -8.867 -33.531 1 91.25 88 GLN A CA 1
ATOM 702 C C . GLN A 1 88 ? 3.52 -7.793 -32.531 1 91.25 88 GLN A C 1
ATOM 704 O O . GLN A 1 88 ? 4.531 -7.945 -31.844 1 91.25 88 GLN A O 1
ATOM 709 N N . ARG A 1 89 ? 2.805 -6.75 -32.406 1 90.81 89 ARG A N 1
ATOM 710 C CA . ARG A 1 89 ? 3.092 -5.715 -31.406 1 90.81 89 ARG A CA 1
ATOM 711 C C . ARG A 1 89 ? 2.611 -6.133 -30.016 1 90.81 89 ARG A C 1
ATOM 713 O O . ARG A 1 89 ? 3.041 -5.566 -29.016 1 90.81 89 ARG A O 1
ATOM 720 N N . ILE A 1 90 ? 1.729 -7.117 -30.078 1 93.62 90 ILE A N 1
ATOM 721 C CA . ILE A 1 90 ? 1.188 -7.613 -28.812 1 93.62 90 ILE A CA 1
ATOM 722 C C . ILE A 1 90 ? 2.062 -8.75 -28.281 1 93.62 90 ILE A C 1
ATOM 724 O O . ILE A 1 90 ? 2.312 -9.727 -29 1 93.62 90 ILE A O 1
ATOM 728 N N . ILE A 1 91 ? 2.523 -8.539 -27.047 1 95.25 91 ILE A N 1
ATOM 729 C CA . ILE A 1 91 ? 3.361 -9.547 -26.422 1 95.25 91 ILE A CA 1
ATOM 730 C C . ILE A 1 91 ? 2.572 -10.266 -25.328 1 95.25 91 ILE A C 1
ATOM 732 O O . ILE A 1 91 ? 1.923 -9.625 -24.5 1 95.25 91 ILE A O 1
ATOM 736 N N . HIS A 1 92 ? 2.666 -11.57 -25.391 1 95.75 92 HIS A N 1
ATOM 737 C CA . HIS A 1 92 ? 2.041 -12.398 -24.359 1 95.75 92 HIS A CA 1
ATOM 738 C C . HIS A 1 92 ? 3.086 -12.984 -23.422 1 95.75 92 HIS A C 1
ATOM 740 O O . HIS A 1 92 ? 4.211 -13.266 -23.828 1 95.75 92 HIS A O 1
ATOM 746 N N . LEU A 1 93 ? 2.654 -13.102 -22.203 1 95.56 93 LEU A N 1
ATOM 747 C CA . LEU A 1 93 ? 3.439 -13.805 -21.188 1 95.56 93 LEU A CA 1
ATOM 748 C C . LEU A 1 93 ? 2.773 -15.125 -20.797 1 95.56 93 LEU A C 1
ATOM 750 O O . LEU A 1 93 ? 1.564 -15.172 -20.578 1 95.56 93 LEU A O 1
ATOM 754 N N . GLU A 1 94 ? 3.609 -16.172 -20.844 1 94.81 94 GLU A N 1
ATOM 755 C CA . GLU A 1 94 ? 3.074 -17.484 -20.516 1 94.81 94 GLU A CA 1
ATOM 756 C C . GLU A 1 94 ? 3.943 -18.203 -19.484 1 94.81 94 GLU A C 1
ATOM 758 O O . GLU A 1 94 ? 5.152 -17.969 -19.422 1 94.81 94 GLU A O 1
ATOM 763 N N . LEU A 1 95 ? 3.25 -19.078 -18.75 1 93.88 95 LEU A N 1
ATOM 764 C CA . LEU A 1 95 ? 4.004 -19.922 -17.844 1 93.88 95 LEU A CA 1
ATOM 765 C C . LEU A 1 95 ? 4.719 -21.047 -18.594 1 93.88 95 LEU A C 1
ATOM 767 O O . LEU A 1 95 ? 4.164 -21.625 -19.516 1 93.88 95 LEU A O 1
ATOM 771 N N . THR A 1 96 ? 5.949 -21.25 -18.141 1 94.12 96 THR A N 1
ATOM 772 C CA . THR A 1 96 ? 6.688 -22.375 -18.703 1 94.12 96 THR A CA 1
ATOM 773 C C . THR A 1 96 ? 6.379 -23.672 -17.938 1 94.12 96 THR A C 1
ATOM 775 O O . THR A 1 96 ? 5.805 -23.625 -16.859 1 94.12 96 THR A O 1
ATOM 778 N N . PRO A 1 97 ? 6.773 -24.812 -18.547 1 92.25 97 PRO A N 1
ATOM 779 C CA . PRO A 1 97 ? 6.609 -26.062 -17.812 1 92.25 97 PRO A CA 1
ATOM 780 C C . PRO A 1 97 ? 7.332 -26.062 -16.469 1 92.25 97 PRO A C 1
ATOM 782 O O . PRO A 1 97 ? 6.879 -26.703 -15.516 1 92.25 97 PRO A O 1
ATOM 785 N N . LYS A 1 98 ? 8.375 -25.297 -16.406 1 90.56 98 LYS A N 1
ATOM 786 C CA . LYS A 1 98 ? 9.102 -25.172 -15.148 1 90.56 98 LYS A CA 1
ATOM 787 C C . LYS A 1 98 ? 8.234 -24.516 -14.078 1 90.56 98 LYS A C 1
ATOM 789 O O . LYS A 1 98 ? 8.375 -24.828 -12.891 1 90.56 98 LYS A O 1
ATOM 794 N N . ALA A 1 99 ? 7.328 -23.703 -14.508 1 90.44 99 ALA A N 1
ATOM 795 C CA . ALA A 1 99 ? 6.453 -23 -13.57 1 90.44 99 ALA A CA 1
ATOM 796 C C . ALA A 1 99 ? 5.453 -23.953 -12.922 1 90.44 99 ALA A C 1
ATOM 798 O O . ALA A 1 99 ? 4.871 -23.641 -11.883 1 90.44 99 ALA A O 1
ATOM 799 N N . ASP A 1 100 ? 5.277 -25.094 -13.562 1 86.69 100 ASP A N 1
ATOM 800 C CA . ASP A 1 100 ? 4.363 -26.094 -13.016 1 86.69 100 ASP A CA 1
ATOM 801 C C . ASP A 1 100 ? 4.836 -26.578 -11.648 1 86.69 100 ASP A C 1
ATOM 803 O O . ASP A 1 100 ? 4.023 -26.969 -10.805 1 86.69 100 ASP A O 1
ATOM 807 N N . SER A 1 101 ? 6.121 -26.547 -11.477 1 86.94 101 SER A N 1
ATOM 808 C CA . SER A 1 101 ? 6.672 -26.984 -10.195 1 86.94 101 SER A CA 1
ATOM 809 C C . SER A 1 101 ? 6.449 -25.922 -9.117 1 86.94 101 SER A C 1
ATOM 811 O O . SER A 1 101 ? 6.379 -26.25 -7.93 1 86.94 101 SER A O 1
ATOM 813 N N . VAL A 1 102 ? 6.258 -24.672 -9.531 1 87.94 102 VAL A N 1
ATOM 814 C CA . VAL A 1 102 ? 6.141 -23.562 -8.578 1 87.94 102 VAL A CA 1
ATOM 815 C C . VAL A 1 102 ? 4.668 -23.266 -8.32 1 87.94 102 VAL A C 1
ATOM 817 O O . VAL A 1 102 ? 4.305 -22.797 -7.238 1 87.94 102 VAL A O 1
ATOM 820 N N . ARG A 1 103 ? 3.852 -23.641 -9.203 1 86.69 103 ARG A N 1
ATOM 821 C CA . ARG A 1 103 ? 2.434 -23.281 -9.164 1 86.69 103 ARG A CA 1
ATOM 822 C C . ARG A 1 103 ? 1.783 -23.797 -7.883 1 86.69 103 ARG A C 1
ATOM 824 O O . ARG A 1 103 ? 1.146 -23.016 -7.16 1 86.69 103 ARG A O 1
ATOM 831 N N . PRO A 1 104 ? 1.977 -25.062 -7.59 1 88.62 104 PRO A N 1
ATOM 832 C CA . PRO A 1 104 ? 1.343 -25.547 -6.359 1 88.62 104 PRO A CA 1
ATOM 833 C C . PRO A 1 104 ? 1.854 -24.828 -5.113 1 88.62 104 PRO A C 1
ATOM 835 O O . PRO A 1 104 ? 1.099 -24.609 -4.164 1 88.62 104 PRO A O 1
ATOM 838 N N . VAL A 1 105 ? 3.094 -24.5 -5.164 1 90.62 105 VAL A N 1
ATOM 839 C CA . VAL A 1 105 ? 3.689 -23.797 -4.031 1 90.62 105 VAL A CA 1
ATOM 840 C C . VAL A 1 105 ? 3.07 -22.406 -3.898 1 90.62 105 VAL A C 1
ATOM 842 O O . VAL A 1 105 ? 2.664 -22 -2.805 1 90.62 105 VAL A O 1
ATOM 845 N N . LEU A 1 106 ? 2.891 -21.734 -4.961 1 88.88 106 LEU A N 1
ATOM 846 C CA . LEU A 1 106 ? 2.312 -20.406 -4.969 1 88.88 106 LEU A CA 1
ATOM 847 C C . LEU A 1 106 ? 0.851 -20.438 -4.535 1 88.88 106 LEU A C 1
ATOM 849 O O . LEU A 1 106 ? 0.399 -19.562 -3.785 1 88.88 106 LEU A O 1
ATOM 853 N N . LEU A 1 107 ? 0.159 -21.438 -4.996 1 88.38 107 LEU A N 1
ATOM 854 C CA . LEU A 1 107 ? -1.24 -21.578 -4.609 1 88.38 107 LEU A CA 1
ATOM 855 C C . LEU A 1 107 ? -1.366 -21.859 -3.117 1 88.38 107 LEU A C 1
ATOM 857 O O . LEU A 1 107 ? -2.293 -21.375 -2.465 1 88.38 107 LEU A O 1
ATOM 861 N N . GLY A 1 108 ? -0.466 -22.719 -2.613 1 91.5 108 GLY A N 1
ATOM 862 C CA . GLY A 1 108 ? -0.429 -22.969 -1.181 1 91.5 108 GLY A CA 1
ATOM 863 C C . GLY A 1 108 ? -0.174 -21.703 -0.367 1 91.5 108 GLY A C 1
ATOM 864 O O . GLY A 1 108 ? -0.837 -21.469 0.645 1 91.5 108 GLY A O 1
ATOM 865 N N . ILE A 1 109 ? 0.741 -20.906 -0.834 1 91.38 109 ILE A N 1
ATOM 866 C CA . ILE A 1 109 ? 1.045 -19.641 -0.176 1 91.38 109 ILE A CA 1
ATOM 867 C C . ILE A 1 109 ? -0.188 -18.75 -0.193 1 91.38 109 ILE A C 1
ATOM 869 O O . ILE A 1 109 ? -0.554 -18.172 0.832 1 91.38 109 ILE A O 1
ATOM 873 N N . SER A 1 110 ? -0.792 -18.672 -1.322 1 89.56 110 SER A N 1
ATOM 874 C CA . SER A 1 110 ? -1.993 -17.844 -1.477 1 89.56 110 SER A CA 1
ATOM 875 C C . SER A 1 110 ? -3.086 -18.281 -0.507 1 89.56 110 SER A C 1
ATOM 877 O O . SER A 1 110 ? -3.682 -17.453 0.181 1 89.56 110 SER A O 1
ATOM 879 N N . ARG A 1 111 ? -3.311 -19.562 -0.451 1 90.69 111 ARG A N 1
ATOM 880 C CA . ARG A 1 111 ? -4.336 -20.109 0.436 1 90.69 111 ARG A CA 1
ATOM 881 C C . ARG A 1 111 ? -4.027 -19.781 1.893 1 90.69 111 ARG A C 1
ATOM 883 O O . ARG A 1 111 ? -4.922 -19.406 2.65 1 90.69 111 ARG A O 1
ATOM 890 N N . SER A 1 112 ? -2.83 -19.938 2.248 1 92.69 112 SER A N 1
ATOM 891 C CA . SER A 1 112 ? -2.414 -19.656 3.617 1 92.69 112 SER A CA 1
ATOM 892 C C . SER A 1 112 ? -2.609 -18.172 3.957 1 92.69 112 SER A C 1
ATOM 894 O O . SER A 1 112 ? -3.23 -17.844 4.969 1 92.69 112 SER A O 1
ATOM 896 N N . LEU A 1 113 ? -2.143 -17.312 3.105 1 92.62 113 LEU A N 1
ATOM 897 C CA . L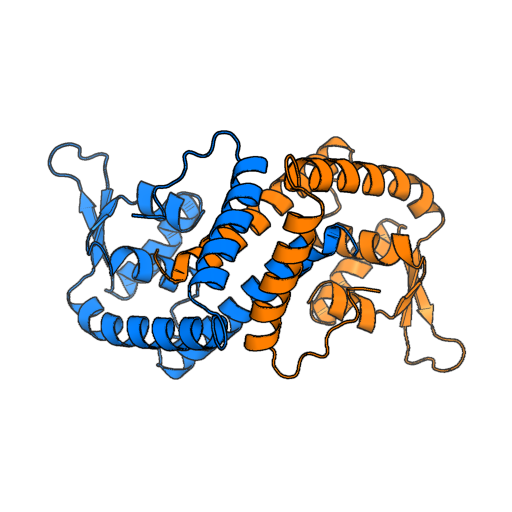EU A 1 113 ? -2.201 -15.875 3.348 1 92.62 113 LEU A CA 1
ATOM 898 C C . LEU A 1 113 ? -3.646 -15.391 3.371 1 92.62 113 LEU A C 1
ATOM 900 O O . LEU A 1 113 ? -4.043 -14.656 4.281 1 92.62 113 LEU A O 1
ATOM 904 N N . LEU A 1 114 ? -4.414 -15.828 2.422 1 91.12 114 LEU A N 1
ATOM 905 C CA . LEU A 1 114 ? -5.793 -15.367 2.318 1 91.12 114 LEU A CA 1
ATOM 906 C C . LEU A 1 114 ? -6.656 -15.984 3.414 1 91.12 114 LEU A C 1
ATOM 908 O O . LEU A 1 114 ? -7.574 -15.344 3.924 1 91.12 114 LEU A O 1
ATOM 912 N N . GLY A 1 115 ? -6.371 -17.266 3.693 1 90.94 115 GLY A N 1
ATOM 913 C CA . GLY A 1 115 ? -7.066 -17.891 4.801 1 90.94 115 GLY A CA 1
ATOM 914 C C . GLY A 1 115 ? -6.891 -17.156 6.117 1 90.94 115 GLY A C 1
ATOM 915 O O . GLY A 1 115 ? -7.859 -16.938 6.848 1 90.94 115 GLY A O 1
ATOM 916 N N . ASN A 1 116 ? -5.699 -16.703 6.379 1 91.88 116 ASN A N 1
ATOM 917 C CA . ASN A 1 116 ? -5.402 -15.938 7.586 1 91.88 116 ASN A CA 1
ATOM 918 C C . ASN A 1 116 ? -6.035 -14.547 7.535 1 91.88 116 ASN A C 1
ATOM 920 O O . ASN A 1 116 ? -6.594 -14.078 8.523 1 91.88 116 ASN A O 1
ATOM 924 N N . LEU A 1 117 ? -6.035 -13.969 6.418 1 93.25 117 LEU A N 1
ATOM 925 C CA . LEU A 1 117 ? -6.535 -12.617 6.227 1 93.25 117 LEU A CA 1
ATOM 926 C C . LEU A 1 117 ? -8.031 -12.547 6.496 1 93.25 117 LEU A C 1
ATOM 928 O O . LEU A 1 117 ? -8.508 -11.617 7.16 1 93.25 117 LEU A O 1
ATOM 932 N N . TYR A 1 118 ? -8.734 -13.609 6.09 1 94.62 118 TYR A N 1
ATOM 933 C CA . TYR A 1 118 ? -10.188 -13.578 6.148 1 94.62 118 TYR A CA 1
ATOM 934 C C . TYR A 1 118 ? -10.703 -14.375 7.344 1 94.62 118 TYR A C 1
ATOM 936 O O . TYR A 1 118 ? -11.883 -14.711 7.41 1 94.62 118 TYR A O 1
ATOM 944 N N . ARG A 1 119 ? -9.789 -14.75 8.227 1 94.38 119 ARG A N 1
ATOM 945 C CA . ARG A 1 119 ? -10.211 -15.516 9.398 1 94.38 119 ARG A CA 1
ATOM 946 C C . ARG A 1 119 ? -11.367 -14.828 10.109 1 94.38 119 ARG A C 1
ATOM 948 O O . ARG A 1 119 ? -11.305 -13.633 10.406 1 94.38 119 ARG A O 1
ATOM 955 N N . GLY A 1 120 ? -12.523 -15.539 10.273 1 95.5 120 GLY A N 1
ATOM 956 C CA . GLY A 1 120 ? -13.656 -15.031 11.039 1 95.5 120 GLY A CA 1
ATOM 957 C C . GLY A 1 120 ? -14.602 -14.18 10.211 1 95.5 120 GLY A C 1
ATOM 958 O O . GLY A 1 120 ? -15.609 -13.688 10.719 1 95.5 120 GLY A O 1
ATOM 959 N N . PHE A 1 121 ? -14.289 -14 8.969 1 96.44 121 PHE A N 1
ATOM 960 C CA . PHE A 1 121 ? -15.18 -13.25 8.094 1 96.44 121 PHE A CA 1
ATOM 961 C C . PHE A 1 121 ? -16.328 -14.125 7.609 1 96.44 121 PHE A C 1
ATOM 963 O O . PHE A 1 121 ? -16.109 -15.273 7.215 1 96.44 121 PHE A O 1
ATOM 970 N N . THR A 1 122 ? -17.547 -13.625 7.621 1 96.5 122 THR A N 1
ATOM 971 C CA . THR A 1 122 ? -18.656 -14.242 6.902 1 96.5 122 THR A CA 1
ATOM 972 C C . THR A 1 122 ? -18.594 -13.906 5.418 1 96.5 122 THR A C 1
ATOM 974 O O . THR A 1 122 ? -17.906 -12.961 5.016 1 96.5 122 THR A O 1
ATOM 977 N N . GLU A 1 123 ? -19.266 -14.664 4.668 1 94.25 123 GLU A N 1
ATOM 978 C CA . GLU A 1 123 ? -19.328 -14.359 3.24 1 94.25 123 GLU A CA 1
ATOM 979 C C . GLU A 1 123 ? -19.906 -12.969 2.998 1 94.25 123 GLU A C 1
ATOM 981 O O . GLU A 1 123 ? -19.469 -12.25 2.096 1 94.25 123 GLU A O 1
ATOM 986 N N . ASN A 1 124 ? -20.828 -12.586 3.807 1 96.12 124 ASN A N 1
ATOM 987 C CA . ASN A 1 124 ? -21.438 -11.266 3.688 1 96.12 124 ASN A CA 1
ATOM 988 C C . ASN A 1 124 ? -20.438 -10.156 4.027 1 96.12 124 ASN A C 1
ATOM 990 O O . ASN A 1 124 ? -20.422 -9.117 3.365 1 96.12 124 ASN A O 1
ATOM 994 N N . GLU A 1 125 ? -19.641 -10.352 5.027 1 96 125 GLU A N 1
ATOM 995 C CA . GLU A 1 125 ? -18.609 -9.38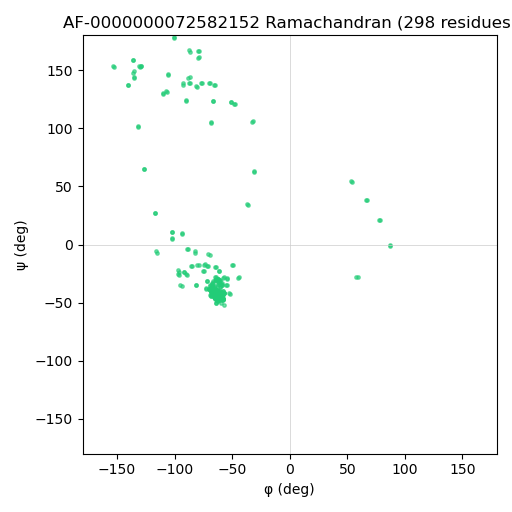3 5.387 1 96 125 GLU A CA 1
ATOM 996 C C . GLU A 1 125 ? -17.594 -9.203 4.258 1 96 125 GLU A C 1
ATOM 998 O O . GLU A 1 125 ? -17.172 -8.086 3.969 1 96 125 GLU A O 1
ATOM 1003 N N . LYS A 1 126 ? -17.266 -10.32 3.65 1 94.88 126 LYS A N 1
ATOM 1004 C CA . LYS A 1 126 ? -16.328 -10.258 2.533 1 94.88 126 LYS A CA 1
ATOM 1005 C C . LYS A 1 126 ? -16.906 -9.445 1.378 1 94.88 126 LYS A C 1
ATOM 1007 O O . LYS A 1 126 ? -16.234 -8.562 0.838 1 94.88 126 LYS A O 1
ATOM 1012 N N . LYS A 1 127 ? -18.062 -9.727 1.061 1 94.75 127 LYS A N 1
ATOM 1013 C CA . LYS A 1 127 ? -18.734 -9.023 -0.031 1 94.75 127 LYS A CA 1
ATOM 1014 C C . LYS A 1 127 ? -18.859 -7.531 0.272 1 94.75 127 LYS A C 1
ATOM 1016 O O . LYS A 1 127 ? -18.625 -6.691 -0.599 1 94.75 127 LYS A O 1
ATOM 1021 N N . GLU A 1 128 ? -19.203 -7.23 1.472 1 96.38 128 GLU A N 1
ATOM 1022 C CA . GLU A 1 128 ? -19.359 -5.84 1.882 1 96.38 128 GLU A CA 1
ATOM 1023 C C . GLU A 1 128 ? -18.031 -5.102 1.868 1 96.38 128 GLU A C 1
ATOM 1025 O O . GLU A 1 128 ? -17.953 -3.943 1.447 1 96.38 128 GLU A O 1
ATOM 1030 N N . LEU A 1 129 ? -17.031 -5.754 2.328 1 96.31 129 LEU A N 1
ATOM 1031 C CA . LEU A 1 129 ? -15.688 -5.168 2.303 1 96.31 129 LEU A CA 1
ATOM 1032 C C . LEU A 1 129 ? -15.273 -4.824 0.876 1 96.31 129 LEU A C 1
ATOM 1034 O O . LEU A 1 129 ? -14.828 -3.707 0.606 1 96.31 129 LEU A O 1
ATOM 1038 N N . VAL A 1 130 ? -15.492 -5.727 -0.021 1 95 130 VAL A N 1
ATOM 1039 C CA . VAL A 1 130 ? -15.117 -5.516 -1.417 1 95 130 VAL A CA 1
ATOM 1040 C C . VAL A 1 130 ? -15.953 -4.383 -2.01 1 95 130 VAL A C 1
ATOM 1042 O O . VAL A 1 130 ? -15.422 -3.523 -2.721 1 95 130 VAL A O 1
ATOM 1045 N N . ARG A 1 131 ? -17.188 -4.41 -1.69 1 95.56 131 ARG A N 1
ATOM 1046 C CA . ARG A 1 131 ? -18.062 -3.359 -2.193 1 95.56 131 ARG A CA 1
ATOM 1047 C C . ARG A 1 131 ? -17.578 -1.983 -1.755 1 95.56 131 ARG A C 1
ATOM 1049 O O . ARG A 1 131 ? -17.484 -1.062 -2.568 1 95.56 131 ARG A O 1
ATOM 1056 N N . LEU A 1 132 ? -17.266 -1.819 -0.507 1 96.56 132 LEU A N 1
ATOM 1057 C CA . LEU A 1 132 ? -16.828 -0.538 0.047 1 96.56 132 LEU A CA 1
ATOM 1058 C C . LEU A 1 132 ? -15.461 -0.146 -0.48 1 96.56 132 LEU A C 1
ATOM 1060 O O . LEU A 1 132 ? -15.211 1.028 -0.764 1 96.56 132 LEU A O 1
ATOM 1064 N N . LEU A 1 133 ? -14.57 -1.102 -0.625 1 96 133 LEU A N 1
ATOM 1065 C CA . LEU A 1 133 ? -13.258 -0.829 -1.195 1 96 133 LEU A CA 1
ATOM 1066 C C . LEU A 1 133 ? -13.375 -0.405 -2.654 1 96 133 LEU A C 1
ATOM 1068 O O . LEU A 1 133 ? -12.648 0.483 -3.109 1 96 133 LEU A O 1
ATOM 1072 N N . MET A 1 134 ? -14.266 -1.036 -3.363 1 93.38 134 MET A N 1
ATOM 1073 C CA . MET A 1 134 ? -14.492 -0.662 -4.758 1 93.38 134 MET A CA 1
ATOM 1074 C C . MET A 1 134 ? -15.016 0.767 -4.859 1 93.38 134 MET A C 1
ATOM 1076 O O . MET A 1 134 ? -14.633 1.513 -5.758 1 93.38 134 MET A O 1
ATOM 1080 N N . LYS A 1 135 ? -15.875 1.094 -3.941 1 95.19 135 LYS A N 1
ATOM 1081 C CA . LYS A 1 135 ? -16.391 2.459 -3.891 1 95.19 135 LYS A CA 1
ATOM 1082 C C . LYS A 1 135 ? -15.258 3.461 -3.664 1 95.19 135 LYS A C 1
ATOM 1084 O O . LYS A 1 135 ? -15.188 4.488 -4.344 1 95.19 135 LYS A O 1
ATOM 1089 N N . LEU A 1 136 ? -14.312 3.178 -2.758 1 95.12 136 LEU A N 1
ATOM 1090 C CA . LEU A 1 136 ? -13.141 4.02 -2.533 1 95.12 136 LEU A CA 1
ATOM 1091 C C . LEU A 1 136 ? -12.297 4.129 -3.801 1 95.12 136 LEU A C 1
ATOM 1093 O O . LEU A 1 136 ? -11.883 5.227 -4.18 1 95.12 136 LEU A O 1
ATOM 1097 N N . TYR A 1 137 ? -12.102 2.994 -4.406 1 93.06 137 TYR A N 1
ATOM 1098 C CA . TYR A 1 137 ? -11.266 2.924 -5.598 1 93.06 137 TYR A CA 1
ATOM 1099 C C . TYR A 1 137 ? -11.844 3.768 -6.723 1 93.06 137 TYR A C 1
ATOM 1101 O O . TYR A 1 137 ? -11.125 4.535 -7.367 1 93.06 137 TYR A O 1
ATOM 1109 N N . GLN A 1 138 ? -13.047 3.66 -6.93 1 92.69 138 GLN A N 1
ATOM 1110 C CA . GLN A 1 138 ? -13.719 4.379 -8.008 1 92.69 138 GLN A CA 1
ATOM 1111 C C . GLN A 1 138 ? -13.68 5.887 -7.77 1 92.69 138 GLN A C 1
ATOM 1113 O O . GLN A 1 138 ? -13.602 6.664 -8.719 1 92.69 138 GLN A O 1
ATOM 1118 N N . ASN A 1 139 ? -13.781 6.297 -6.527 1 93.38 139 ASN A N 1
ATOM 1119 C CA . ASN A 1 139 ? -13.727 7.715 -6.195 1 93.38 139 ASN A CA 1
ATOM 1120 C C . ASN A 1 139 ? -12.383 8.328 -6.59 1 93.38 139 ASN A C 1
ATOM 1122 O O . ASN A 1 139 ? -12.305 9.523 -6.871 1 93.38 139 ASN A O 1
ATOM 1126 N N . GLN A 1 140 ? -11.312 7.555 -6.586 1 89.56 140 GLN A N 1
ATOM 1127 C CA . GLN A 1 140 ? -9.984 8.062 -6.91 1 89.56 140 GLN A CA 1
ATOM 1128 C C . GLN A 1 140 ? -9.68 7.898 -8.398 1 89.56 140 GLN A C 1
ATOM 1130 O O . GLN A 1 140 ? -8.742 8.508 -8.914 1 89.56 140 GLN A O 1
ATOM 1135 N N . ASN A 1 141 ? -10.352 6.984 -8.984 1 81.38 141 ASN A N 1
ATOM 1136 C CA . ASN A 1 141 ? -10.141 6.688 -10.398 1 81.38 141 ASN A CA 1
ATOM 1137 C C . ASN A 1 141 ? -11.453 6.727 -11.18 1 81.38 141 ASN A C 1
ATOM 1139 O O . ASN A 1 141 ? -11.883 5.711 -11.727 1 81.38 141 ASN A O 1
ATOM 1143 N N . PRO A 1 142 ? -11.953 7.883 -11.195 1 70.19 142 PRO A N 1
ATOM 1144 C CA . PRO A 1 142 ? -13.266 7.934 -11.836 1 70.19 142 PRO A CA 1
ATOM 1145 C C . PRO A 1 142 ? -13.25 7.348 -13.25 1 70.19 142 PRO A C 1
ATOM 1147 O O . PRO A 1 142 ? -14.281 6.859 -13.727 1 70.19 142 PRO A O 1
ATOM 1150 N N . GLU A 1 143 ? -12.133 7.453 -13.867 1 63.31 143 GLU A N 1
ATOM 1151 C CA . GLU A 1 143 ? -12.078 6.945 -15.234 1 63.31 143 GLU A CA 1
ATOM 1152 C C . GLU A 1 143 ? -11.773 5.449 -15.258 1 63.31 143 GLU A C 1
ATOM 1154 O O . GLU A 1 143 ? -11.867 4.809 -16.297 1 63.31 143 GLU A O 1
ATOM 1159 N N . SER A 1 144 ? -11.25 5.008 -14.117 1 60.5 144 SER A N 1
ATOM 1160 C CA . SER A 1 144 ? -10.797 3.619 -14.133 1 60.5 144 SER A CA 1
ATOM 1161 C C . SER A 1 144 ? -11.977 2.658 -14.242 1 60.5 144 SER A C 1
ATOM 1163 O O . SER A 1 144 ? -13.008 2.857 -13.602 1 60.5 144 SER A O 1
ATOM 1165 N N . VAL A 1 145 ? -12.102 2.123 -15.445 1 45.94 145 VAL A N 1
ATOM 1166 C CA . VAL A 1 145 ? -13.055 1.067 -15.773 1 45.94 145 VAL A CA 1
ATOM 1167 C C . VAL A 1 145 ? -12.969 -0.043 -14.727 1 45.94 145 VAL A C 1
ATOM 1169 O O . VAL A 1 145 ? -11.906 -0.272 -14.141 1 45.94 145 VAL A O 1
ATOM 1172 N N . THR A 1 146 ? -14.078 -0.3 -14.086 1 48 146 THR A N 1
ATOM 1173 C CA . THR A 1 146 ? -14.25 -1.48 -13.25 1 48 146 THR A CA 1
ATOM 1174 C C . THR A 1 146 ? -13.43 -2.648 -13.781 1 48 146 THR A C 1
ATOM 1176 O O . THR A 1 146 ? -13.688 -3.141 -14.883 1 48 146 THR A O 1
ATOM 1179 N N . VAL A 1 147 ? -12.125 -2.502 -13.797 1 44.69 147 VAL A N 1
ATOM 1180 C CA . VAL A 1 147 ? -11.461 -3.752 -14.148 1 44.69 147 VAL A CA 1
ATOM 1181 C C . VAL A 1 147 ? -12.273 -4.934 -13.633 1 44.69 147 VAL A C 1
ATOM 1183 O O . VAL A 1 147 ? -12.773 -4.906 -12.508 1 44.69 147 VAL A O 1
ATOM 1186 N N . ASP A 1 148 ? -12.891 -5.59 -14.492 1 43.53 148 ASP A N 1
ATOM 1187 C CA . ASP A 1 148 ? -13.602 -6.844 -14.234 1 43.53 148 ASP A CA 1
ATOM 1188 C C . ASP A 1 148 ? -12.844 -7.695 -13.211 1 43.53 148 ASP A C 1
ATOM 1190 O O . ASP A 1 148 ? -12.195 -8.672 -13.578 1 43.53 148 ASP A O 1
ATOM 1194 N N . LEU A 1 149 ? -12.258 -7.035 -12.312 1 44.22 149 LEU A N 1
ATOM 1195 C CA . LEU A 1 149 ? -11.625 -7.816 -11.25 1 44.22 149 LEU A CA 1
ATOM 1196 C C . LEU A 1 149 ? -12.555 -8.922 -10.766 1 44.22 149 LEU A C 1
ATOM 1198 O O . LEU A 1 149 ? -12.102 -9.875 -10.125 1 44.22 149 LEU A O 1
ATOM 1202 N N . LEU A 1 150 ? -13.898 -8.609 -10.914 1 41.09 150 LEU A N 1
ATOM 1203 C CA . LEU A 1 150 ? -14.883 -9.547 -10.391 1 41.09 150 LEU A CA 1
ATOM 1204 C C . LEU A 1 150 ? -14.977 -10.789 -11.273 1 41.09 150 LEU A C 1
ATOM 1206 O O . LEU A 1 150 ? -15.625 -11.773 -10.898 1 41.09 150 LEU A O 1
ATOM 1210 N N . GLN A 1 151 ? -14.484 -10.703 -12.445 1 35.34 151 GLN A N 1
ATOM 1211 C CA . GLN A 1 151 ? -14.734 -11.945 -13.164 1 35.34 151 GLN A CA 1
ATOM 1212 C C . GLN A 1 151 ? -13.688 -13 -12.828 1 35.34 151 GLN A C 1
ATOM 1214 O O . GLN A 1 151 ? -12.508 -12.672 -12.633 1 35.34 151 GLN A O 1
ATOM 1219 N N . MET B 1 1 ? -15.953 -13.93 -6.434 1 56.12 1 MET B N 1
ATOM 1220 C CA . MET B 1 1 ? -14.922 -12.906 -6.316 1 56.12 1 MET B CA 1
ATOM 1221 C C . MET B 1 1 ? -13.586 -13.516 -5.906 1 56.12 1 MET B C 1
ATOM 1223 O O . MET B 1 1 ? -13.547 -14.469 -5.117 1 56.12 1 MET B O 1
ATOM 1227 N N . SER B 1 2 ? -12.492 -13.086 -6.676 1 68.44 2 SER B N 1
ATOM 1228 C CA . SER B 1 2 ? -11.195 -13.664 -6.352 1 68.44 2 SER B CA 1
ATOM 1229 C C . SER B 1 2 ? -10.719 -13.227 -4.973 1 68.44 2 SER B C 1
ATOM 1231 O O . SER B 1 2 ? -10.859 -12.055 -4.605 1 68.44 2 SER B O 1
ATOM 1233 N N . PRO B 1 3 ? -10.445 -14.117 -4.125 1 66.62 3 PRO B N 1
ATOM 1234 C CA . PRO B 1 3 ? -10.008 -13.773 -2.768 1 66.62 3 PRO B CA 1
ATOM 1235 C C . PRO B 1 3 ? -8.867 -12.758 -2.754 1 66.62 3 PRO B C 1
ATOM 1237 O O . PRO B 1 3 ? -8.695 -12.031 -1.771 1 66.62 3 PRO B O 1
ATOM 1240 N N . ARG B 1 4 ? -8.242 -12.641 -3.867 1 79.88 4 ARG B N 1
ATOM 1241 C CA . ARG B 1 4 ? -7.094 -11.742 -3.898 1 79.88 4 ARG B CA 1
ATOM 1242 C C . ARG B 1 4 ? -7.52 -10.32 -4.246 1 79.88 4 ARG B C 1
ATOM 1244 O O . ARG B 1 4 ? -6.711 -9.391 -4.176 1 79.88 4 ARG B O 1
ATOM 1251 N N . MET B 1 5 ? -8.766 -10.219 -4.512 1 83.38 5 MET B N 1
ATOM 1252 C CA . MET B 1 5 ? -9.289 -8.922 -4.938 1 83.38 5 MET B CA 1
ATOM 1253 C C . MET B 1 5 ? -9.102 -7.875 -3.846 1 83.38 5 MET B C 1
ATOM 1255 O O . MET B 1 5 ? -8.797 -6.719 -4.137 1 83.38 5 MET B O 1
ATOM 1259 N N . VAL B 1 6 ? -9.164 -8.266 -2.607 1 90.94 6 VAL B N 1
ATOM 1260 C CA . VAL B 1 6 ? -9.102 -7.32 -1.494 1 90.94 6 VAL B CA 1
ATOM 1261 C C . VAL B 1 6 ? -7.703 -6.715 -1.41 1 90.94 6 VAL B C 1
ATOM 1263 O O . VAL B 1 6 ? -7.555 -5.5 -1.288 1 90.94 6 VAL B O 1
ATOM 1266 N N . ILE B 1 7 ? -6.723 -7.547 -1.566 1 90.06 7 ILE B N 1
ATOM 1267 C CA . ILE B 1 7 ? -5.355 -7.047 -1.452 1 90.06 7 ILE B CA 1
ATOM 1268 C C . ILE B 1 7 ? -5.016 -6.195 -2.674 1 90.06 7 ILE B C 1
ATOM 1270 O O . ILE B 1 7 ? -4.293 -5.203 -2.564 1 90.06 7 ILE B O 1
ATOM 1274 N N . TYR B 1 8 ? -5.613 -6.574 -3.752 1 86.25 8 TYR B N 1
ATOM 1275 C CA . TYR B 1 8 ? -5.449 -5.77 -4.957 1 86.25 8 TYR B CA 1
ATOM 1276 C C . TYR B 1 8 ? -6.051 -4.383 -4.773 1 86.25 8 TYR B C 1
ATOM 1278 O O . TYR B 1 8 ? -5.391 -3.375 -5.039 1 86.25 8 TYR B O 1
ATOM 1286 N N . LEU B 1 9 ? -7.25 -4.316 -4.32 1 91.38 9 LEU B N 1
ATOM 1287 C CA . LEU B 1 9 ? -7.93 -3.043 -4.117 1 91.38 9 LEU B CA 1
ATOM 1288 C C . LEU B 1 9 ? -7.203 -2.195 -3.08 1 91.38 9 LEU B C 1
ATOM 1290 O O . LEU B 1 9 ? -7.016 -0.992 -3.277 1 91.38 9 LEU B O 1
ATOM 1294 N N . ILE B 1 10 ? -6.777 -2.799 -2.039 1 94.31 10 ILE B N 1
ATOM 1295 C CA . ILE B 1 10 ? -6.047 -2.113 -0.978 1 94.31 10 ILE B CA 1
ATOM 1296 C C . ILE B 1 10 ? -4.773 -1.493 -1.547 1 94.31 10 ILE B C 1
ATOM 1298 O O . ILE B 1 10 ? -4.484 -0.318 -1.306 1 94.31 10 ILE B O 1
ATOM 1302 N N . SER B 1 11 ? -4.074 -2.217 -2.311 1 91.88 11 SER B N 1
ATOM 1303 C CA . SER B 1 11 ? -2.828 -1.743 -2.904 1 91.88 11 SER B CA 1
ATOM 1304 C C . SER B 1 11 ? -3.08 -0.591 -3.871 1 91.88 11 SER B C 1
ATOM 1306 O O . SER B 1 11 ? -2.359 0.409 -3.855 1 91.88 11 SER B O 1
ATOM 1308 N N . ARG B 1 12 ? -4.082 -0.75 -4.66 1 89.88 12 ARG B N 1
ATOM 1309 C CA . ARG B 1 12 ? -4.391 0.277 -5.648 1 89.88 12 ARG B CA 1
ATOM 1310 C C . ARG B 1 12 ? -4.852 1.564 -4.977 1 89.88 12 ARG B C 1
ATOM 1312 O O . ARG B 1 12 ? -4.453 2.66 -5.379 1 89.88 12 ARG B O 1
ATOM 1319 N N . ILE B 1 13 ? -5.691 1.419 -4.008 1 93.69 13 ILE B N 1
ATOM 1320 C CA . ILE B 1 13 ? -6.203 2.576 -3.279 1 93.69 13 ILE B CA 1
ATOM 1321 C C . ILE B 1 13 ? -5.043 3.326 -2.627 1 93.69 13 ILE B C 1
ATOM 1323 O O . ILE B 1 13 ? -4.953 4.551 -2.73 1 93.69 13 ILE B O 1
ATOM 1327 N N . ARG B 1 14 ? -4.199 2.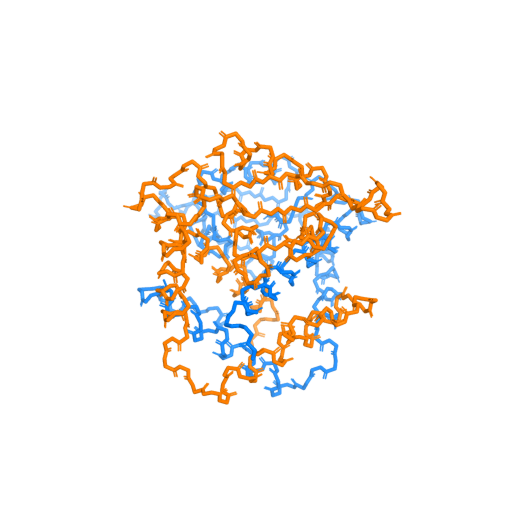596 -2.012 1 92.12 14 ARG B N 1
ATOM 1328 C CA . ARG B 1 14 ? -3.029 3.193 -1.375 1 92.12 14 ARG B CA 1
ATOM 1329 C C . ARG B 1 14 ? -2.154 3.91 -2.398 1 92.12 14 ARG B C 1
ATOM 1331 O O . ARG B 1 14 ? -1.753 5.055 -2.188 1 92.12 14 ARG B O 1
ATOM 1338 N N . ASP B 1 15 ? -1.89 3.27 -3.533 1 90.75 15 ASP B N 1
ATOM 1339 C CA . ASP B 1 15 ? -1.036 3.836 -4.574 1 90.75 15 ASP B CA 1
ATOM 1340 C C . ASP B 1 15 ? -1.631 5.129 -5.129 1 90.75 15 ASP B C 1
ATOM 1342 O O . ASP B 1 15 ? -0.928 6.129 -5.273 1 90.75 15 ASP B O 1
ATOM 1346 N N . GLU B 1 16 ? -2.859 5.062 -5.43 1 90.88 16 GLU B N 1
ATOM 1347 C CA . GLU B 1 16 ? -3.531 6.238 -5.973 1 90.88 16 GLU B CA 1
ATOM 1348 C C . GLU B 1 16 ? -3.555 7.379 -4.961 1 90.88 16 GLU B C 1
ATOM 1350 O O . GLU B 1 16 ? -3.357 8.539 -5.324 1 90.88 16 GLU B O 1
ATOM 1355 N N . PHE B 1 17 ? -3.811 7.074 -3.734 1 92.19 17 PHE B N 1
ATOM 1356 C CA . PHE B 1 17 ? -3.809 8.086 -2.682 1 92.19 17 PHE B CA 1
ATOM 1357 C C . PHE B 1 17 ? -2.455 8.781 -2.604 1 92.19 17 PHE B C 1
ATOM 1359 O O . PHE B 1 17 ? -2.385 10.016 -2.584 1 92.19 17 PHE B O 1
ATOM 1366 N N . HIS B 1 18 ? -1.424 8.023 -2.615 1 90.88 18 HIS B N 1
ATOM 1367 C CA . HIS B 1 18 ? -0.082 8.586 -2.508 1 90.88 18 HIS B CA 1
ATOM 1368 C C . HIS B 1 18 ? 0.284 9.383 -3.756 1 90.88 18 HIS B C 1
ATOM 1370 O O . HIS B 1 18 ? 0.975 10.398 -3.668 1 90.88 18 HIS B O 1
ATOM 1376 N N . LYS B 1 19 ? -0.152 8.883 -4.848 1 91.19 19 LYS B N 1
ATOM 1377 C CA . LYS B 1 19 ? 0.05 9.633 -6.082 1 91.19 19 LYS B CA 1
ATOM 1378 C C . LYS B 1 19 ? -0.603 11.008 -5.996 1 91.19 19 LYS B C 1
ATOM 1380 O O . LYS B 1 19 ? 0.02 12.023 -6.332 1 91.19 19 LYS B O 1
ATOM 1385 N N . HIS B 1 20 ? -1.819 11.086 -5.531 1 92.69 20 HIS B N 1
ATOM 1386 C CA . HIS B 1 20 ? -2.543 12.344 -5.406 1 92.69 20 HIS B CA 1
ATOM 1387 C C . HIS B 1 20 ? -1.92 13.234 -4.336 1 92.69 20 HIS B C 1
ATOM 1389 O O . HIS B 1 20 ? -1.839 14.453 -4.504 1 92.69 20 HIS B O 1
ATOM 1395 N N . LEU B 1 21 ? -1.518 12.594 -3.273 1 93.25 21 LEU B N 1
ATOM 1396 C CA . LEU B 1 21 ? -0.86 13.359 -2.217 1 93.25 21 LEU B CA 1
ATOM 1397 C C . LEU B 1 21 ? 0.412 14.023 -2.736 1 93.25 21 LEU B C 1
ATOM 1399 O O . LEU B 1 21 ? 0.625 15.219 -2.525 1 93.25 21 LEU B O 1
ATOM 1403 N N . ASN B 1 22 ? 1.185 13.312 -3.434 1 93.31 22 ASN B N 1
ATOM 1404 C CA . ASN B 1 22 ? 2.41 13.852 -4.008 1 93.31 22 ASN B CA 1
AT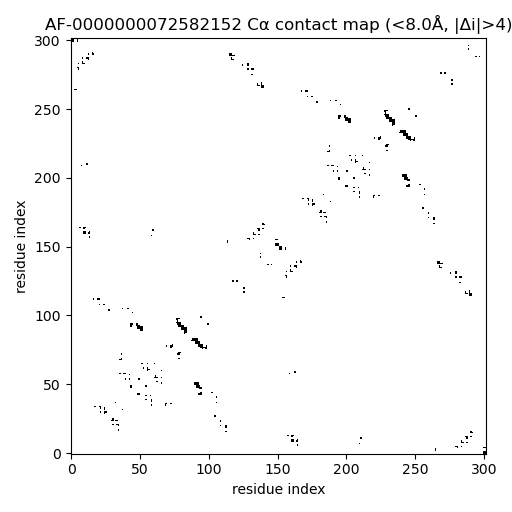OM 1405 C C . ASN B 1 22 ? 2.117 14.984 -4.992 1 93.31 22 ASN B C 1
ATOM 1407 O O . ASN B 1 22 ? 2.838 15.984 -5.031 1 93.31 22 ASN B O 1
ATOM 1411 N N . GLN B 1 23 ? 1.15 14.797 -5.762 1 93.62 23 GLN B N 1
ATOM 1412 C CA . GLN B 1 23 ? 0.752 15.828 -6.711 1 93.62 23 GLN B CA 1
ATOM 1413 C C . GLN B 1 23 ? 0.333 17.109 -5.992 1 93.62 23 GLN B C 1
ATOM 1415 O O . GLN B 1 23 ? 0.704 18.203 -6.406 1 93.62 23 GLN B O 1
ATOM 1420 N N . GLU B 1 24 ? -0.439 16.953 -4.945 1 93.75 24 GLU B N 1
ATOM 1421 C CA . GLU B 1 24 ? -0.88 18.109 -4.172 1 93.75 24 GLU B CA 1
ATOM 1422 C C . GLU B 1 24 ? 0.301 18.828 -3.512 1 93.75 24 GLU B C 1
ATOM 1424 O O . GLU B 1 24 ? 0.352 20.047 -3.475 1 93.75 24 GLU B O 1
ATOM 1429 N N . LEU B 1 25 ? 1.222 18.016 -2.992 1 93.69 25 LEU B N 1
ATOM 1430 C CA . LEU B 1 25 ? 2.41 18.609 -2.381 1 93.69 25 LEU B CA 1
ATOM 1431 C C . LEU B 1 25 ? 3.199 19.422 -3.396 1 93.69 25 LEU B C 1
ATOM 1433 O O . LEU B 1 25 ? 3.67 20.516 -3.086 1 93.69 25 LEU B O 1
ATOM 1437 N N . LYS B 1 26 ? 3.291 18.938 -4.547 1 93.44 26 LYS B N 1
ATOM 1438 C CA . LYS B 1 26 ? 3.982 19.641 -5.625 1 93.44 26 LYS B CA 1
ATOM 1439 C C . LYS B 1 26 ? 3.262 20.938 -5.988 1 93.44 26 LYS B C 1
ATOM 1441 O O . LYS B 1 26 ? 3.891 21.984 -6.121 1 93.44 26 LYS B O 1
ATOM 1446 N N . GLU B 1 27 ? 2.043 20.875 -6.113 1 94.44 27 GLU B N 1
ATOM 1447 C CA . GLU B 1 27 ? 1.233 22.016 -6.523 1 94.44 27 GLU B CA 1
ATOM 1448 C C . GLU B 1 27 ? 1.296 23.125 -5.488 1 94.44 27 GLU B C 1
ATOM 1450 O O . GLU B 1 27 ? 1.181 24.312 -5.832 1 94.44 27 GLU B O 1
ATOM 1455 N N . LYS B 1 28 ? 1.466 22.719 -4.25 1 92.69 28 LYS B N 1
ATOM 1456 C CA . LYS B 1 28 ? 1.527 23.703 -3.182 1 92.69 28 LYS B CA 1
ATOM 1457 C C . LYS B 1 28 ? 2.971 24.094 -2.879 1 92.69 28 LYS B C 1
ATOM 1459 O O . LYS B 1 28 ? 3.25 24.703 -1.842 1 92.69 28 LYS B O 1
ATOM 1464 N N . ASN B 1 29 ? 3.906 23.672 -3.725 1 89.88 29 ASN B N 1
ATOM 1465 C CA . ASN B 1 29 ? 5.324 24 -3.646 1 89.88 29 ASN B CA 1
ATOM 1466 C C . ASN B 1 29 ? 5.973 23.391 -2.404 1 89.88 29 ASN B C 1
ATOM 1468 O O . ASN B 1 29 ? 6.797 24.031 -1.751 1 89.88 29 ASN B O 1
ATOM 1472 N N . LEU B 1 30 ? 5.586 22.188 -2.053 1 90.5 30 LEU B N 1
ATOM 1473 C CA . LEU B 1 30 ? 6.148 21.422 -0.94 1 90.5 30 LEU B CA 1
ATOM 1474 C C . LEU B 1 30 ? 6.805 20.141 -1.435 1 90.5 30 LEU B C 1
ATOM 1476 O O . LEU B 1 30 ? 6.844 19.141 -0.715 1 90.5 30 LEU B O 1
ATOM 1480 N N . SER B 1 31 ? 7.281 20.156 -2.693 1 82.44 31 SER B N 1
ATOM 1481 C CA . SER B 1 31 ? 7.773 18.984 -3.416 1 82.44 31 SER B CA 1
ATOM 1482 C C . SER B 1 31 ? 8.977 18.375 -2.715 1 82.44 31 SER B C 1
ATOM 1484 O O . SER B 1 31 ? 9.289 17.188 -2.912 1 82.44 31 SER B O 1
ATOM 1486 N N . PRO B 1 32 ? 9.695 19.156 -1.91 1 87.25 32 PRO B N 1
ATOM 1487 C CA . PRO B 1 32 ? 10.766 18.469 -1.178 1 87.25 32 PRO B CA 1
ATOM 1488 C C . PRO B 1 32 ? 10.234 17.422 -0.198 1 87.25 32 PRO B C 1
ATOM 1490 O O . PRO B 1 32 ? 10.984 16.547 0.224 1 87.25 32 PRO B O 1
ATOM 1493 N N . LEU B 1 33 ? 8.992 17.594 0.102 1 90.94 33 LEU B N 1
ATOM 1494 C CA . LEU B 1 33 ? 8.367 16.641 1.01 1 90.94 33 LEU B CA 1
ATOM 1495 C C . LEU B 1 33 ? 7.816 15.438 0.242 1 90.94 33 LEU B C 1
ATOM 1497 O O . LEU B 1 33 ? 7.27 15.602 -0.852 1 90.94 33 LEU B O 1
ATOM 1501 N N . THR B 1 34 ? 8 14.273 0.807 1 90.12 34 THR B N 1
ATOM 1502 C CA . THR B 1 34 ? 7.387 13.062 0.287 1 90.12 34 THR B CA 1
ATOM 1503 C C . THR B 1 34 ? 6.156 12.688 1.104 1 90.12 34 THR B C 1
ATOM 1505 O O . THR B 1 34 ? 5.848 13.328 2.107 1 90.12 34 THR B O 1
ATOM 1508 N N . THR B 1 35 ? 5.543 11.625 0.656 1 89.44 35 THR B N 1
ATOM 1509 C CA . THR B 1 35 ? 4.359 11.125 1.346 1 89.44 35 THR B CA 1
ATOM 1510 C C . THR B 1 35 ? 4.691 10.742 2.783 1 89.44 35 THR B C 1
ATOM 1512 O O . THR B 1 35 ? 3.908 11 3.699 1 89.44 35 THR B O 1
ATOM 1515 N N . SER B 1 36 ? 5.891 10.195 2.93 1 90.88 36 SER B N 1
ATOM 1516 C CA . SER B 1 36 ? 6.285 9.781 4.27 1 90.88 36 SER B CA 1
ATOM 1517 C C . SER B 1 36 ? 6.52 10.984 5.176 1 90.88 36 SER B C 1
ATOM 1519 O O . SER B 1 36 ? 6.207 10.938 6.367 1 90.88 36 SER B O 1
ATOM 1521 N N . HIS B 1 37 ? 7.02 12.016 4.645 1 92.94 37 HIS B N 1
ATOM 1522 C CA . HIS B 1 37 ? 7.164 13.25 5.402 1 92.94 37 HIS B CA 1
ATOM 1523 C C . HIS B 1 37 ? 5.809 13.82 5.797 1 92.94 37 HIS B C 1
ATOM 1525 O O . HIS B 1 37 ? 5.613 14.234 6.945 1 92.94 37 HIS B O 1
ATOM 1531 N N . ALA B 1 38 ? 4.984 13.82 4.812 1 90 38 ALA B N 1
ATOM 1532 C CA . ALA B 1 38 ? 3.631 14.312 5.07 1 90 38 ALA B CA 1
ATOM 1533 C C . ALA B 1 38 ? 2.961 13.508 6.18 1 90 38 ALA B C 1
ATOM 1535 O O . ALA B 1 38 ? 2.285 14.07 7.043 1 90 38 ALA B O 1
ATOM 1536 N N . ASP B 1 39 ? 3.162 12.219 6.18 1 88.81 39 ASP B N 1
ATOM 1537 C CA . ASP B 1 39 ? 2.6 11.359 7.215 1 88.81 39 ASP B CA 1
ATOM 1538 C C . ASP B 1 39 ? 3.074 11.789 8.602 1 88.81 39 ASP B C 1
ATOM 1540 O O . ASP B 1 39 ? 2.285 11.828 9.547 1 88.81 39 ASP B O 1
ATOM 1544 N N . ILE B 1 40 ? 4.285 12.07 8.711 1 90.69 40 ILE B N 1
ATOM 1545 C CA . ILE B 1 40 ? 4.852 12.516 9.977 1 90.69 40 ILE B CA 1
ATOM 1546 C C . ILE B 1 40 ? 4.203 13.836 10.391 1 90.69 40 ILE B C 1
ATOM 1548 O O . ILE B 1 40 ? 3.777 13.992 11.539 1 90.69 40 ILE B O 1
ATOM 1552 N N . LEU B 1 41 ? 4.102 14.742 9.477 1 91.38 41 LEU B N 1
ATOM 1553 C CA . LEU B 1 41 ? 3.549 16.062 9.758 1 91.38 41 LEU B CA 1
ATOM 1554 C C . LEU B 1 41 ? 2.076 15.961 10.141 1 91.38 41 LEU B C 1
ATOM 1556 O O . LEU B 1 41 ? 1.618 16.672 11.047 1 91.38 41 LEU B O 1
ATOM 1560 N N . PHE B 1 42 ? 1.373 15.094 9.484 1 86.94 42 PHE B N 1
ATOM 1561 C CA . PHE B 1 42 ? -0.027 14.875 9.828 1 86.94 42 PHE B CA 1
ATOM 1562 C C . PHE B 1 42 ? -0.159 14.336 11.25 1 86.94 42 PHE B C 1
ATOM 1564 O O . PHE B 1 42 ? -1.081 14.703 11.977 1 86.94 42 PHE B O 1
ATOM 1571 N N . ALA B 1 43 ? 0.712 13.469 11.625 1 84.06 43 ALA B N 1
ATOM 1572 C CA . ALA B 1 43 ? 0.691 12.891 12.961 1 84.06 43 ALA B CA 1
ATOM 1573 C C . ALA B 1 43 ? 0.953 13.953 14.023 1 84.06 43 ALA B C 1
ATOM 1575 O O . ALA B 1 43 ? 0.4 13.891 15.125 1 84.06 43 ALA B O 1
ATOM 1576 N N . LEU B 1 44 ? 1.703 14.938 13.672 1 88.5 44 LEU B N 1
ATOM 1577 C CA . LEU B 1 44 ? 2.125 15.961 14.625 1 88.5 44 LEU B CA 1
ATOM 1578 C C . LEU B 1 44 ? 1.118 17.109 14.672 1 88.5 44 LEU B C 1
ATOM 1580 O O . LEU B 1 44 ? 1.062 17.844 15.656 1 88.5 44 LEU B O 1
ATOM 1584 N N . VAL B 1 45 ? 0.444 17.266 13.594 1 78.69 45 VAL B N 1
ATOM 1585 C CA . VAL B 1 45 ? -0.511 18.375 13.523 1 78.69 45 VAL B CA 1
ATOM 1586 C C . VAL B 1 45 ? -1.571 18.203 14.609 1 78.69 45 VAL B C 1
ATOM 1588 O O . VAL B 1 45 ? -2.035 19.188 15.188 1 78.69 45 VAL B O 1
ATOM 1591 N N . LYS B 1 46 ? -1.875 17 14.969 1 71.19 46 LYS B N 1
ATOM 1592 C CA . LYS B 1 46 ? -2.9 16.75 15.977 1 71.19 46 LYS B CA 1
ATOM 1593 C C . LYS B 1 46 ? -2.336 16.922 17.391 1 71.19 46 LYS B C 1
ATOM 1595 O O . LYS B 1 46 ? -3.023 17.422 18.281 1 71.19 46 LYS B O 1
ATOM 1600 N N . LYS B 1 47 ? -1.178 16.609 17.672 1 74 47 LYS B N 1
ATOM 1601 C CA . LYS B 1 47 ? -0.66 16.609 19.047 1 74 47 LYS B CA 1
ATOM 1602 C C . LYS B 1 47 ? 0.453 17.641 19.203 1 74 47 LYS B C 1
ATOM 1604 O O . LYS B 1 47 ? 0.82 17.984 20.328 1 74 47 LYS B O 1
ATOM 1609 N N . ASN B 1 48 ? 0.914 18.297 18.25 1 77.25 48 ASN B N 1
ATOM 1610 C CA . ASN B 1 48 ? 2.023 19.25 18.188 1 77.25 48 ASN B CA 1
ATOM 1611 C C . ASN B 1 48 ? 3.33 18.609 18.656 1 77.25 48 ASN B C 1
ATOM 1613 O O . ASN B 1 48 ? 4.414 19.109 18.359 1 77.25 48 ASN B O 1
ATOM 1617 N N . LYS B 1 49 ? 3.201 17.609 19.547 1 86.94 49 LYS B N 1
ATOM 1618 C CA . LYS B 1 49 ? 4.359 16.891 20.078 1 86.94 49 LYS B CA 1
ATOM 1619 C C . LYS B 1 49 ? 4.074 15.406 20.203 1 86.94 49 LYS B C 1
ATOM 1621 O O . LYS B 1 49 ? 2.967 15.008 20.578 1 86.94 49 LYS B O 1
ATOM 1626 N N . ALA B 1 50 ? 5.086 14.594 19.797 1 91.38 50 ALA B N 1
ATOM 1627 C CA . ALA B 1 50 ? 4.93 13.148 19.938 1 91.38 50 ALA B CA 1
ATOM 1628 C C . ALA B 1 50 ? 6.285 12.461 20.078 1 91.38 50 ALA B C 1
ATOM 1630 O O . ALA B 1 50 ? 7.297 12.961 19.578 1 91.38 50 ALA B O 1
ATOM 1631 N N . GLN B 1 51 ? 6.227 11.32 20.734 1 93.44 51 GLN B N 1
ATOM 1632 C CA . GLN B 1 51 ? 7.441 10.523 20.828 1 93.44 51 GLN B CA 1
ATOM 1633 C C . GLN B 1 51 ? 7.812 9.922 19.469 1 93.44 51 GLN B C 1
ATOM 1635 O O . GLN B 1 51 ? 6.938 9.461 18.734 1 93.44 51 GLN B O 1
ATOM 1640 N N . MET B 1 52 ? 9.133 9.969 19.203 1 92.44 52 MET B N 1
ATOM 1641 C CA . MET B 1 52 ? 9.617 9.414 17.953 1 92.44 52 MET B CA 1
ATOM 1642 C C . MET B 1 52 ? 9.172 7.965 17.781 1 92.44 52 MET B C 1
ATOM 1644 O O . MET B 1 52 ? 8.766 7.555 16.703 1 92.44 52 MET B O 1
ATOM 1648 N N . GLN B 1 53 ? 9.109 7.285 18.844 1 90.06 53 GLN B N 1
ATOM 1649 C CA . GLN B 1 53 ? 8.703 5.887 18.797 1 90.06 53 GLN B CA 1
ATOM 1650 C C . GLN B 1 53 ? 7.238 5.758 18.391 1 90.06 53 GLN B C 1
ATOM 1652 O O . GLN B 1 53 ? 6.879 4.867 17.609 1 90.06 53 GLN B O 1
ATOM 1657 N N . ASP B 1 54 ? 6.473 6.621 18.906 1 87.12 54 ASP B N 1
ATOM 1658 C CA . ASP B 1 54 ? 5.051 6.609 18.594 1 87.12 54 ASP B CA 1
ATOM 1659 C C . ASP B 1 54 ? 4.816 6.984 17.125 1 87.12 54 ASP B C 1
ATOM 1661 O O . ASP B 1 54 ? 3.947 6.418 16.469 1 87.12 54 ASP B O 1
ATOM 1665 N N . ILE B 1 55 ? 5.566 7.898 16.656 1 88.31 55 ILE B N 1
ATOM 1666 C CA . ILE B 1 55 ? 5.453 8.328 15.258 1 88.31 55 ILE B CA 1
ATOM 1667 C C . ILE B 1 55 ? 5.855 7.188 14.328 1 88.31 55 ILE B C 1
ATOM 1669 O O . ILE B 1 55 ? 5.18 6.922 13.336 1 88.31 55 ILE B O 1
ATOM 1673 N N . ALA B 1 56 ? 6.906 6.531 14.688 1 88.56 56 ALA B N 1
ATOM 1674 C CA . ALA B 1 56 ? 7.363 5.391 13.898 1 88.56 56 ALA B CA 1
ATOM 1675 C C . ALA B 1 56 ? 6.27 4.336 13.766 1 88.56 56 ALA B C 1
ATOM 1677 O O . ALA B 1 56 ? 6.012 3.83 12.672 1 88.56 56 ALA B O 1
ATOM 1678 N N . LYS B 1 57 ? 5.562 4.082 14.852 1 81.81 57 LYS B N 1
ATOM 1679 C CA . LYS B 1 57 ? 4.469 3.115 14.867 1 81.81 57 LYS B CA 1
ATOM 1680 C C . LYS B 1 57 ? 3.299 3.59 14.016 1 81.81 57 LYS B C 1
ATOM 1682 O O . LYS B 1 57 ? 2.717 2.805 13.258 1 81.81 57 LYS B O 1
ATOM 1687 N N . MET B 1 58 ? 3.059 4.855 14.094 1 80.25 58 MET B N 1
ATOM 1688 C CA . MET B 1 58 ? 1.921 5.43 13.383 1 80.25 58 MET B CA 1
ATOM 1689 C C . MET B 1 58 ? 2.135 5.371 11.875 1 80.25 58 MET B C 1
ATOM 1691 O O . MET B 1 58 ? 1.19 5.145 11.117 1 80.25 58 MET B O 1
ATOM 1695 N N . ILE B 1 59 ? 3.391 5.551 11.445 1 81.94 59 ILE B N 1
ATOM 1696 C CA . ILE B 1 59 ? 3.631 5.598 10.008 1 81.94 59 ILE B CA 1
ATOM 1697 C C . ILE B 1 59 ? 4.211 4.266 9.539 1 81.94 59 ILE B C 1
ATOM 1699 O O . ILE B 1 59 ? 4.621 4.133 8.383 1 81.94 59 ILE B O 1
ATOM 1703 N N . ASN B 1 60 ? 4.258 3.328 10.484 1 80.31 60 ASN B N 1
ATOM 1704 C CA . ASN B 1 60 ? 4.703 1.965 10.219 1 80.31 60 ASN B CA 1
ATOM 1705 C C . ASN B 1 60 ? 6.078 1.942 9.555 1 80.31 60 ASN B C 1
ATOM 1707 O O . ASN B 1 60 ? 6.262 1.313 8.516 1 80.31 60 ASN B O 1
ATOM 1711 N N . ARG B 1 61 ? 7 2.549 10.133 1 84.62 61 ARG B N 1
ATOM 1712 C CA . ARG B 1 61 ? 8.398 2.592 9.711 1 84.62 61 ARG B CA 1
ATOM 1713 C C . ARG B 1 61 ? 9.328 2.24 10.859 1 84.62 61 ARG B C 1
ATOM 1715 O O . ARG B 1 61 ? 8.977 2.426 12.031 1 84.62 61 ARG B O 1
ATOM 1722 N N . ASP B 1 62 ? 10.453 1.741 10.445 1 87.19 62 ASP B N 1
ATOM 1723 C CA . ASP B 1 62 ? 11.445 1.472 11.484 1 87.19 62 ASP B CA 1
ATOM 1724 C C . ASP B 1 62 ? 12.172 2.752 11.898 1 87.19 62 ASP B C 1
ATOM 1726 O O . ASP B 1 62 ? 12.039 3.785 11.234 1 87.19 62 ASP B O 1
ATOM 1730 N N . LYS B 1 63 ? 12.836 2.637 12.961 1 88.94 63 LYS B N 1
ATOM 1731 C CA . LYS B 1 63 ? 13.477 3.791 13.586 1 88.94 63 LYS B CA 1
ATOM 1732 C C . LYS B 1 63 ? 14.469 4.449 12.633 1 88.94 63 LYS B C 1
ATOM 1734 O O . LYS B 1 63 ? 14.57 5.676 12.586 1 88.94 63 LYS B O 1
ATOM 1739 N N . SER B 1 64 ? 15.195 3.605 11.953 1 91.62 64 SER B N 1
ATOM 1740 C CA . SER B 1 64 ? 16.203 4.156 11.062 1 91.62 64 SER B CA 1
ATOM 1741 C C . SER B 1 64 ? 15.57 4.977 9.945 1 91.62 64 SER B C 1
ATOM 1743 O O . SER B 1 64 ? 16.047 6.066 9.617 1 91.62 64 SER B O 1
ATOM 1745 N N . THR B 1 65 ? 14.5 4.504 9.414 1 90.81 65 THR B N 1
ATOM 1746 C CA . THR B 1 65 ? 13.781 5.211 8.367 1 90.81 65 THR B CA 1
ATOM 1747 C C . THR B 1 65 ? 13.172 6.504 8.906 1 90.81 65 THR B C 1
ATOM 1749 O O . THR B 1 65 ? 13.25 7.551 8.258 1 90.81 65 THR B O 1
ATOM 1752 N N . LEU B 1 66 ? 12.625 6.387 10.039 1 94 66 LEU B N 1
ATOM 1753 C CA . LEU B 1 66 ? 12.039 7.578 10.648 1 94 66 LEU B CA 1
ATOM 1754 C C . LEU B 1 66 ? 13.094 8.656 10.852 1 94 66 LEU B C 1
ATOM 1756 O O . LEU B 1 66 ? 12.844 9.836 10.586 1 94 66 LEU B O 1
ATOM 1760 N N . THR B 1 67 ? 14.227 8.227 11.328 1 95.44 67 THR B N 1
ATOM 1761 C CA . THR B 1 67 ? 15.312 9.164 11.594 1 95.44 67 THR B CA 1
ATOM 1762 C C . THR B 1 67 ? 15.695 9.922 10.32 1 95.44 67 THR B C 1
ATOM 1764 O O . THR B 1 67 ? 15.828 11.148 10.336 1 95.44 67 THR B O 1
ATOM 1767 N N . ALA B 1 68 ? 15.82 9.195 9.281 1 95.5 68 ALA B N 1
ATOM 1768 C CA . ALA B 1 68 ? 16.172 9.812 8.008 1 95.5 68 ALA B CA 1
ATOM 1769 C C . ALA B 1 68 ? 15.094 10.805 7.566 1 95.5 68 ALA B C 1
ATOM 1771 O O . ALA B 1 68 ? 15.406 11.898 7.074 1 95.5 68 ALA B O 1
ATOM 1772 N N . LEU B 1 69 ? 13.875 10.484 7.73 1 95.44 69 LEU B N 1
ATOM 1773 C CA . LEU B 1 69 ? 12.758 11.352 7.363 1 95.44 69 LEU B CA 1
ATOM 1774 C C . LEU B 1 69 ? 12.727 12.594 8.242 1 95.44 69 LEU B C 1
ATOM 1776 O O . LEU B 1 69 ? 12.5 13.703 7.746 1 95.44 69 LEU B O 1
ATOM 1780 N N . VAL B 1 70 ? 12.969 12.391 9.445 1 96.62 70 VAL B N 1
ATOM 1781 C CA . VAL B 1 70 ? 12.953 13.492 10.398 1 96.62 70 VAL B CA 1
ATOM 1782 C C . VAL B 1 70 ? 14.125 14.43 10.133 1 96.62 70 VAL B C 1
ATOM 1784 O O . VAL B 1 70 ? 13.992 15.656 10.234 1 96.62 70 VAL B O 1
ATOM 1787 N N . ASP B 1 71 ? 15.328 13.859 9.797 1 97 71 ASP B N 1
ATOM 1788 C CA . ASP B 1 71 ? 16.484 14.672 9.438 1 97 71 ASP B CA 1
ATOM 1789 C C . ASP B 1 71 ? 16.141 15.672 8.336 1 97 71 ASP B C 1
ATOM 1791 O O . ASP B 1 71 ? 16.469 16.859 8.438 1 97 71 ASP B O 1
ATOM 1795 N N . LYS B 1 72 ? 15.414 15.211 7.406 1 95.88 72 LYS B N 1
ATOM 1796 C CA . LYS B 1 72 ? 15.023 16.062 6.293 1 95.88 72 LYS B CA 1
ATOM 1797 C C . LYS B 1 72 ? 14.047 17.156 6.758 1 95.88 72 LYS B C 1
ATOM 1799 O O . LYS B 1 72 ? 14.164 18.312 6.359 1 95.88 72 LYS B O 1
ATOM 1804 N N . LEU B 1 73 ? 13.156 16.828 7.574 1 96.12 73 LEU B N 1
ATOM 1805 C CA . LEU B 1 73 ? 12.172 17.781 8.086 1 96.12 73 LEU B CA 1
ATOM 1806 C C . LEU B 1 73 ? 12.844 18.828 8.969 1 96.12 73 LEU B C 1
ATOM 1808 O O . LEU B 1 73 ? 12.422 19.984 8.992 1 96.12 73 LEU B O 1
ATOM 1812 N N . GLU B 1 74 ? 13.852 18.406 9.656 1 96.56 74 GLU B N 1
ATOM 1813 C CA . GLU B 1 74 ? 14.617 19.328 10.484 1 96.56 74 GLU B CA 1
ATOM 1814 C C . GLU B 1 74 ? 15.391 20.328 9.617 1 96.56 74 GLU B C 1
ATOM 1816 O O . GLU B 1 74 ? 15.43 21.516 9.922 1 96.56 74 GLU B O 1
ATOM 1821 N N . VAL B 1 75 ? 15.984 19.766 8.609 1 95.38 75 VAL B N 1
ATOM 1822 C CA . VAL B 1 75 ? 16.734 20.609 7.68 1 95.38 75 VAL B CA 1
ATOM 1823 C C . VAL B 1 75 ? 15.805 21.656 7.062 1 95.38 75 VAL B C 1
ATOM 1825 O O . VAL B 1 75 ? 16.188 22.812 6.883 1 95.38 75 VAL B O 1
ATOM 1828 N N . LEU B 1 76 ? 14.57 21.297 6.863 1 93.44 76 LEU B N 1
ATOM 1829 C CA . LEU B 1 76 ? 13.578 22.188 6.281 1 93.44 76 LEU B CA 1
ATOM 1830 C C . LEU B 1 76 ? 13 23.125 7.34 1 93.44 76 LEU B C 1
ATOM 1832 O O . LEU B 1 76 ? 12.203 24.016 7.027 1 93.44 76 LEU B O 1
ATOM 1836 N N . GLY B 1 77 ? 13.383 22.859 8.594 1 94.38 77 GLY B N 1
ATOM 1837 C CA . GLY B 1 77 ? 12.969 23.719 9.695 1 94.38 77 GLY B CA 1
ATOM 1838 C C . GLY B 1 77 ? 11.539 23.469 10.141 1 94.38 77 GLY B C 1
ATOM 1839 O O . GLY B 1 77 ? 10.938 24.328 10.797 1 94.38 77 GLY B O 1
ATOM 1840 N N . LEU B 1 78 ? 10.953 22.281 9.852 1 94.44 78 LEU B N 1
ATOM 1841 C CA . LEU B 1 78 ? 9.539 22.031 10.102 1 94.44 78 LEU B CA 1
ATOM 1842 C C . LEU B 1 78 ? 9.352 21.312 11.43 1 94.44 78 LEU B C 1
ATOM 1844 O O . LEU B 1 78 ? 8.281 21.391 12.039 1 94.44 78 LEU B O 1
ATOM 1848 N N . VAL B 1 79 ? 10.383 20.609 11.836 1 96.38 79 VAL B N 1
ATOM 1849 C CA . VAL B 1 79 ? 10.281 19.891 13.109 1 96.38 79 VAL B CA 1
ATOM 1850 C C . VAL B 1 79 ? 11.562 20.078 13.906 1 96.38 79 VAL B C 1
ATOM 1852 O O . VAL B 1 79 ? 12.594 20.5 13.359 1 96.38 79 VAL B O 1
ATOM 1855 N N . ALA B 1 80 ? 11.453 19.875 15.172 1 96.69 80 ALA B N 1
ATOM 1856 C CA . ALA B 1 80 ? 12.586 19.875 16.094 1 96.69 80 ALA B CA 1
ATOM 1857 C C . ALA B 1 80 ? 12.5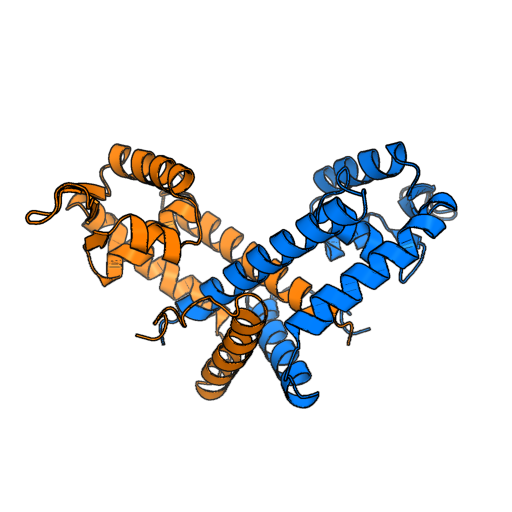08 18.703 17.062 1 96.69 80 ALA B C 1
ATOM 1859 O O . ALA B 1 80 ? 11.422 18.297 17.453 1 96.69 80 ALA B O 1
ATOM 1860 N N . ARG B 1 81 ? 13.688 18.188 17.359 1 96.12 81 ARG B N 1
ATOM 1861 C CA . ARG B 1 81 ? 13.789 17.125 18.359 1 96.12 81 ARG B CA 1
ATOM 1862 C C . ARG B 1 81 ? 14.07 17.703 19.734 1 96.12 81 ARG B C 1
ATOM 1864 O O . ARG B 1 81 ? 14.859 18.641 19.875 1 96.12 81 ARG B O 1
ATOM 1871 N N . THR B 1 82 ? 13.383 17.141 20.641 1 94.5 82 THR B N 1
ATOM 1872 C CA . THR B 1 82 ? 13.648 17.531 22.031 1 94.5 82 THR B CA 1
ATOM 1873 C C . THR B 1 82 ? 13.719 16.297 22.938 1 94.5 82 THR B C 1
ATOM 1875 O O . THR B 1 82 ? 13.023 15.312 22.688 1 94.5 82 THR B O 1
ATOM 1878 N N . LYS B 1 83 ? 14.523 16.406 23.984 1 94.06 83 LYS B N 1
ATOM 1879 C CA . LYS B 1 83 ? 14.617 15.312 24.953 1 94.06 83 LYS B CA 1
ATOM 1880 C C . LYS B 1 83 ? 13.562 15.461 26.047 1 94.06 83 LYS B C 1
ATOM 1882 O O . LYS B 1 83 ? 13.258 16.578 26.469 1 94.06 83 LYS B O 1
ATOM 1887 N N . ASP B 1 84 ? 13.078 14.266 26.438 1 92.25 84 ASP B N 1
ATOM 1888 C CA . ASP B 1 84 ? 12.148 14.258 27.562 1 92.25 84 ASP B CA 1
ATOM 1889 C C . ASP B 1 84 ? 12.836 14.719 28.844 1 92.25 84 ASP B C 1
ATOM 1891 O O . ASP B 1 84 ? 13.977 14.336 29.125 1 92.25 84 ASP B O 1
ATOM 1895 N N . SER B 1 85 ? 12.094 15.523 29.531 1 92.25 85 SER B N 1
ATOM 1896 C CA . SER B 1 85 ? 12.656 16.125 30.75 1 92.25 85 SER B CA 1
ATOM 1897 C C . SER B 1 85 ? 12.906 15.062 31.812 1 92.25 85 SER B C 1
ATOM 1899 O O . SER B 1 85 ? 13.836 15.188 32.625 1 92.25 85 SER B O 1
ATOM 1901 N N . GLU B 1 86 ? 12.141 14.055 31.906 1 93.62 86 GLU B N 1
ATOM 1902 C CA . GLU B 1 86 ? 12.203 13.031 32.938 1 93.62 86 GLU B CA 1
ATOM 1903 C C . GLU B 1 86 ? 13.055 11.852 32.5 1 93.62 86 GLU B C 1
ATOM 1905 O O . GLU B 1 86 ? 13.695 11.188 33.312 1 93.62 86 GLU B O 1
ATOM 1910 N N . ASP B 1 87 ? 12.977 11.547 31.266 1 93.75 87 ASP B N 1
ATOM 1911 C CA . ASP B 1 87 ? 13.719 10.438 30.688 1 93.75 87 ASP B CA 1
ATOM 1912 C C . ASP B 1 87 ? 14.438 10.859 29.406 1 93.75 87 ASP B C 1
ATOM 1914 O O . ASP B 1 87 ? 13.836 10.867 28.328 1 93.75 87 ASP B O 1
ATOM 1918 N N . GLN B 1 88 ? 15.68 11.086 29.516 1 91.38 88 GLN B N 1
ATOM 1919 C CA . GLN B 1 88 ? 16.453 11.68 28.422 1 91.38 88 GLN B CA 1
ATOM 1920 C C . GLN B 1 88 ? 16.625 10.695 27.281 1 91.38 88 GLN B C 1
ATOM 1922 O O . GLN B 1 88 ? 17.094 11.07 26.203 1 91.38 88 GLN B O 1
ATOM 1927 N N . ARG B 1 89 ? 16.266 9.5 27.422 1 90.94 89 ARG B N 1
ATOM 1928 C CA . ARG B 1 89 ? 16.328 8.508 26.344 1 90.94 89 ARG B CA 1
ATOM 1929 C C . ARG B 1 89 ? 15.141 8.656 25.406 1 90.94 89 ARG B C 1
ATOM 1931 O O . ARG B 1 89 ? 15.164 8.156 24.281 1 90.94 89 ARG B O 1
ATOM 1938 N N . ILE B 1 90 ? 14.156 9.359 25.953 1 93.69 90 ILE B N 1
ATOM 1939 C CA . ILE B 1 90 ? 12.953 9.578 25.156 1 93.69 90 ILE B CA 1
ATOM 1940 C C . ILE B 1 90 ? 13.102 10.875 24.359 1 93.69 90 ILE B C 1
ATOM 1942 O O . ILE B 1 90 ? 13.367 11.938 24.922 1 93.69 90 ILE B O 1
ATOM 1946 N N . ILE B 1 91 ? 12.945 10.68 23.047 1 95.25 91 ILE B N 1
ATOM 1947 C CA . ILE B 1 91 ? 13.039 11.836 22.156 1 95.25 91 ILE B CA 1
ATOM 1948 C C . ILE B 1 91 ? 11.656 12.211 21.641 1 95.25 91 ILE B C 1
ATOM 1950 O O . ILE B 1 91 ? 10.891 11.344 21.203 1 95.25 91 ILE B O 1
ATOM 1954 N N . HIS B 1 92 ? 11.383 13.508 21.75 1 95.75 92 HIS B N 1
ATOM 1955 C CA . HIS B 1 92 ? 10.133 14.039 21.219 1 95.75 92 HIS B CA 1
ATOM 1956 C C . HIS B 1 92 ? 10.359 14.82 19.922 1 95.75 92 HIS B C 1
ATOM 1958 O O . HIS B 1 92 ? 11.406 15.445 19.75 1 95.75 92 HIS B O 1
ATOM 1964 N N . LEU B 1 93 ? 9.391 14.719 19.078 1 95.5 93 LEU B N 1
ATOM 1965 C CA . LEU B 1 93 ? 9.344 15.523 17.875 1 95.5 93 LEU B CA 1
ATOM 1966 C C . LEU B 1 93 ? 8.234 16.562 17.953 1 95.5 93 LEU B C 1
ATOM 1968 O O . LEU B 1 93 ? 7.105 16.25 18.344 1 95.5 93 LEU B O 1
ATOM 1972 N N . GLU B 1 94 ? 8.625 17.797 17.641 1 94.75 94 GLU B N 1
ATOM 1973 C CA . GLU B 1 94 ? 7.656 18.875 17.719 1 94.75 94 GLU B CA 1
ATOM 1974 C C . GLU B 1 94 ? 7.672 19.719 16.453 1 94.75 94 GLU B C 1
ATOM 1976 O O . GLU B 1 94 ? 8.703 19.828 15.789 1 94.75 94 GLU B O 1
ATOM 1981 N N . LEU B 1 95 ? 6.504 20.328 16.219 1 93.81 95 LEU B N 1
ATOM 1982 C CA . LEU B 1 95 ? 6.445 21.266 15.117 1 93.81 95 LEU B CA 1
ATOM 1983 C C . LEU B 1 95 ? 7.094 22.594 15.5 1 93.81 95 LEU B C 1
ATOM 1985 O O . LEU B 1 95 ? 6.922 23.078 16.625 1 93.81 95 LEU B O 1
ATOM 1989 N N . THR B 1 96 ? 7.828 23.125 14.539 1 94 96 THR B N 1
ATOM 1990 C CA . THR B 1 96 ? 8.398 24.438 14.758 1 94 96 THR B CA 1
ATOM 1991 C C . THR B 1 96 ? 7.41 25.531 14.344 1 94 96 THR B C 1
ATOM 1993 O O . THR B 1 96 ? 6.414 25.25 13.672 1 94 96 THR B O 1
ATOM 1996 N N . PRO B 1 97 ? 7.711 26.797 14.742 1 92.19 97 PRO B N 1
ATOM 1997 C CA . PRO B 1 97 ? 6.867 27.891 14.273 1 92.19 97 PRO B CA 1
ATOM 1998 C C . PRO B 1 97 ? 6.805 27.984 12.75 1 92.19 97 PRO B C 1
ATOM 2000 O O . PRO B 1 97 ? 5.789 28.406 12.195 1 92.19 97 PRO B O 1
ATOM 2003 N N . LYS B 1 98 ? 7.863 27.547 12.133 1 90.62 98 LYS B N 1
ATOM 2004 C CA . LYS B 1 98 ? 7.883 27.531 10.68 1 90.62 98 LYS B CA 1
ATOM 2005 C C . LYS B 1 98 ? 6.828 26.578 10.117 1 90.62 98 LYS B C 1
ATOM 2007 O O . LYS B 1 98 ? 6.281 26.812 9.039 1 90.62 98 LYS B O 1
ATOM 2012 N N . ALA B 1 99 ? 6.508 25.594 10.875 1 90.44 99 ALA B N 1
ATOM 2013 C CA . ALA B 1 99 ? 5.527 24.594 10.438 1 90.44 99 ALA B CA 1
ATOM 2014 C C . ALA B 1 99 ? 4.117 25.172 10.438 1 90.44 99 ALA B C 1
ATOM 2016 O O . ALA B 1 99 ? 3.213 24.625 9.805 1 90.44 99 ALA B O 1
ATOM 2017 N N . ASP B 1 100 ? 3.961 26.266 11.164 1 86.88 100 ASP B N 1
ATOM 2018 C CA . ASP B 1 100 ? 2.656 26.906 11.211 1 86.88 100 ASP B CA 1
ATOM 2019 C C . ASP B 1 100 ? 2.23 27.391 9.828 1 86.88 100 ASP B C 1
ATOM 2021 O O . ASP B 1 100 ? 1.036 27.469 9.531 1 86.88 100 ASP B O 1
ATOM 2025 N N . SER B 1 101 ? 3.213 27.719 9.031 1 87 101 SER B N 1
ATOM 2026 C CA . SER B 1 101 ? 2.914 28.172 7.676 1 87 101 SER B CA 1
ATOM 2027 C C . SER B 1 101 ? 2.494 27.016 6.777 1 87 101 SER B C 1
ATOM 2029 O O . SER B 1 101 ? 1.76 27.203 5.809 1 87 101 SER B O 1
ATOM 2031 N N . VAL B 1 102 ? 2.9 25.797 7.148 1 88 102 VAL B N 1
ATOM 2032 C CA . VAL B 1 102 ? 2.654 24.625 6.312 1 88 102 VAL B CA 1
ATOM 2033 C C . VAL B 1 102 ? 1.396 23.906 6.789 1 88 102 VAL B C 1
ATOM 2035 O O . VAL B 1 102 ? 0.698 23.266 5.996 1 88 102 VAL B O 1
ATOM 2038 N N . ARG B 1 103 ? 1.052 24.094 7.988 1 86.81 103 ARG B N 1
ATOM 2039 C CA . ARG B 1 103 ? -0.039 23.375 8.633 1 86.81 103 ARG B CA 1
ATOM 2040 C C . ARG B 1 103 ? -1.347 23.562 7.871 1 86.81 103 ARG B C 1
ATOM 2042 O O . ARG B 1 103 ? -2.008 22.594 7.5 1 86.81 103 ARG B O 1
ATOM 2049 N N . PRO B 1 104 ? -1.69 24.812 7.609 1 88.88 104 PRO B N 1
ATOM 2050 C CA . PRO B 1 104 ? -2.951 24.984 6.887 1 88.88 104 PRO B CA 1
ATOM 2051 C C . PRO B 1 104 ? -2.936 24.344 5.504 1 88.88 104 PRO B C 1
ATOM 2053 O O . PRO B 1 104 ? -3.967 23.859 5.035 1 88.88 104 PRO B O 1
ATOM 2056 N N . VAL B 1 105 ? -1.794 24.391 4.918 1 90.75 105 VAL B N 1
ATOM 2057 C CA . VAL B 1 105 ? -1.659 23.797 3.592 1 90.75 105 VAL B CA 1
ATOM 2058 C C . VAL B 1 105 ? -1.842 22.281 3.68 1 90.75 105 VAL B C 1
ATOM 2060 O O . VAL B 1 105 ? -2.6 21.703 2.902 1 90.75 105 VAL B O 1
ATOM 2063 N N . LEU B 1 106 ? -1.28 21.688 4.637 1 89 106 LEU B N 1
ATOM 2064 C CA . LEU B 1 106 ? -1.372 20.234 4.828 1 89 106 LEU B CA 1
ATOM 2065 C C . LEU B 1 106 ? -2.799 19.828 5.176 1 89 106 LEU B C 1
ATOM 2067 O O . LEU B 1 106 ? -3.293 18.812 4.684 1 89 106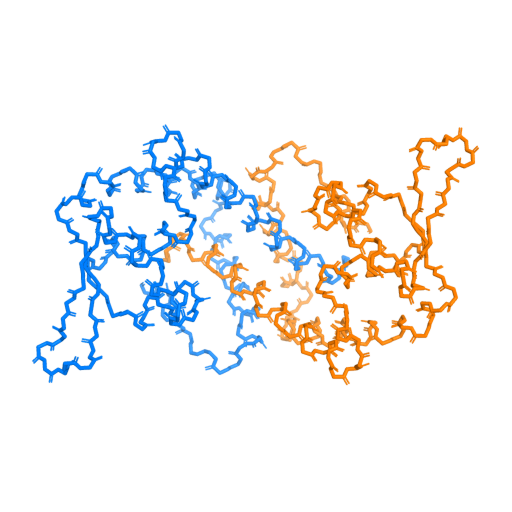 LEU B O 1
ATOM 2071 N N . LEU B 1 107 ? -3.42 20.625 5.988 1 88.69 107 LEU B N 1
ATOM 2072 C CA . LEU B 1 107 ? -4.801 20.328 6.352 1 88.69 107 LEU B CA 1
ATOM 2073 C C . LEU B 1 107 ? -5.719 20.453 5.137 1 88.69 107 LEU B C 1
ATOM 2075 O O . LEU B 1 107 ? -6.664 19.672 4.992 1 88.69 107 LEU B O 1
ATOM 2079 N N . GLY B 1 108 ? -5.469 21.484 4.316 1 91.69 108 GLY B N 1
ATOM 2080 C CA . GLY B 1 108 ? -6.211 21.625 3.074 1 91.69 108 GLY B CA 1
ATOM 2081 C C . GLY B 1 108 ? -6.043 20.422 2.152 1 91.69 108 GLY B C 1
ATOM 2082 O O . GLY B 1 108 ? -7.02 19.938 1.586 1 91.69 108 GLY B O 1
ATOM 2083 N N . ILE B 1 109 ? -4.84 19.953 2.051 1 91.38 109 ILE B N 1
ATOM 2084 C CA . ILE B 1 109 ? -4.551 18.766 1.239 1 91.38 109 ILE B CA 1
ATOM 2085 C C . ILE B 1 109 ? -5.301 17.562 1.797 1 91.38 109 ILE B C 1
ATOM 2087 O O . ILE B 1 109 ? -5.938 16.812 1.047 1 91.38 109 ILE B O 1
ATOM 2091 N N . SER B 1 110 ? -5.23 17.406 3.072 1 89.69 110 SER B N 1
ATOM 2092 C CA . SER B 1 110 ? -5.91 16.297 3.74 1 89.69 110 SER B CA 1
ATOM 2093 C C . SER B 1 110 ? -7.41 16.328 3.467 1 89.69 110 SER B C 1
ATOM 2095 O O . SER B 1 110 ? -8 15.312 3.1 1 89.69 110 SER B O 1
ATOM 2097 N N . ARG B 1 111 ? -7.984 17.484 3.619 1 90.81 111 ARG B N 1
ATOM 2098 C CA . ARG B 1 111 ? -9.422 17.641 3.395 1 90.81 111 ARG B CA 1
ATOM 2099 C C . ARG B 1 111 ? -9.789 17.297 1.954 1 90.81 111 ARG B C 1
ATOM 2101 O O . ARG B 1 111 ? -10.789 16.625 1.709 1 90.81 111 ARG B O 1
ATOM 2108 N N . SER B 1 112 ? -9.016 17.766 1.069 1 92.75 112 SER B N 1
ATOM 2109 C CA . SER B 1 112 ? -9.258 17.5 -0.344 1 92.75 112 SER B CA 1
ATOM 2110 C C . SER B 1 112 ? -9.164 16.016 -0.65 1 92.75 112 SER B C 1
ATOM 2112 O O . SER B 1 112 ? -10.086 15.43 -1.243 1 92.75 112 SER B O 1
ATOM 2114 N N . LEU B 1 113 ? -8.125 15.375 -0.203 1 92.62 113 LEU B N 1
ATOM 2115 C CA . LEU B 1 113 ? -7.887 13.969 -0.49 1 92.62 113 LEU B CA 1
ATOM 2116 C C . LEU B 1 113 ? -8.945 13.094 0.165 1 92.62 113 LEU B C 1
ATOM 2118 O O . LEU B 1 113 ? -9.516 12.211 -0.482 1 92.62 113 LEU B O 1
ATOM 2122 N N . LEU B 1 114 ? -9.234 13.367 1.399 1 91.19 114 LEU B N 1
ATOM 2123 C CA . LEU B 1 114 ? -10.195 12.539 2.133 1 91.19 114 LEU B CA 1
ATOM 2124 C C . LEU B 1 114 ? -11.617 12.805 1.653 1 91.19 114 LEU B C 1
ATOM 2126 O O . LEU B 1 114 ? -12.438 11.883 1.61 1 91.19 114 LEU B O 1
ATOM 2130 N N . GLY B 1 115 ? -11.875 14.086 1.358 1 91 115 GLY B N 1
ATOM 2131 C CA . GLY B 1 115 ? -13.172 14.414 0.785 1 91 115 GLY B CA 1
ATOM 2132 C C . GLY B 1 115 ? -13.461 13.656 -0.496 1 91 115 GLY B C 1
ATOM 2133 O O . GLY B 1 115 ? -14.562 13.117 -0.669 1 91 115 GLY B O 1
ATOM 2134 N N . ASN B 1 116 ? -12.477 13.539 -1.346 1 91.88 116 ASN B N 1
ATOM 2135 C CA . ASN B 1 116 ? -12.609 12.797 -2.594 1 91.88 116 ASN B CA 1
ATOM 2136 C C . ASN B 1 116 ? -12.711 11.289 -2.34 1 91.88 116 ASN B C 1
ATOM 2138 O O . ASN B 1 116 ? -13.523 10.609 -2.965 1 91.88 116 ASN B O 1
ATOM 2142 N N . LEU B 1 117 ? -12 10.82 -1.423 1 93.25 117 LEU B N 1
ATOM 2143 C CA . LEU B 1 117 ? -11.93 9.398 -1.112 1 93.25 117 LEU B CA 1
ATOM 2144 C C . LEU B 1 117 ? -13.273 8.883 -0.614 1 93.25 117 LEU B C 1
ATOM 2146 O O . LEU B 1 117 ? -13.727 7.816 -1.028 1 93.25 117 LEU B O 1
ATOM 2150 N N . TYR B 1 118 ? -13.945 9.734 0.173 1 94.56 118 TYR B N 1
ATOM 2151 C CA . TYR B 1 118 ? -15.164 9.289 0.838 1 94.56 118 TYR B CA 1
ATOM 2152 C C . TYR B 1 118 ? -16.406 9.812 0.114 1 94.56 118 TYR B C 1
ATOM 2154 O O . TYR B 1 118 ? -17.5 9.797 0.666 1 94.56 118 TYR B O 1
ATOM 2162 N N . ARG B 1 119 ? -16.188 10.359 -1.077 1 94.44 119 ARG B N 1
ATOM 2163 C CA . ARG B 1 119 ? -17.328 10.875 -1.822 1 94.44 119 ARG B CA 1
ATOM 2164 C C . ARG B 1 119 ? -18.438 9.836 -1.923 1 94.44 119 ARG B C 1
ATOM 2166 O O . ARG B 1 119 ? -18.188 8.688 -2.299 1 94.44 119 ARG B O 1
ATOM 2173 N N . GLY B 1 120 ? -19.672 10.172 -1.445 1 95.38 120 GLY B N 1
ATOM 2174 C CA . GLY B 1 120 ? -20.828 9.305 -1.591 1 95.38 120 GLY B CA 1
ATOM 2175 C C . GLY B 1 120 ? -20.953 8.289 -0.472 1 95.38 120 GLY B C 1
ATOM 2176 O O . GLY B 1 120 ? -21.891 7.488 -0.459 1 95.38 120 GLY B O 1
ATOM 2177 N N . PHE B 1 121 ? -20.047 8.312 0.432 1 96.44 121 PHE B N 1
ATOM 2178 C CA . PHE B 1 121 ? -20.141 7.406 1.572 1 96.44 121 PHE B CA 1
ATOM 2179 C C . PHE B 1 121 ? -21.094 7.957 2.623 1 96.44 121 PHE B C 1
ATOM 2181 O O . PHE B 1 121 ? -21.047 9.148 2.941 1 96.44 121 PHE B O 1
ATOM 2188 N N . THR B 1 122 ? -21.953 7.133 3.178 1 96.44 122 THR B N 1
ATOM 2189 C CA . THR B 1 122 ? -22.703 7.465 4.391 1 96.44 122 THR B CA 1
ATOM 2190 C C . THR B 1 122 ? -21.828 7.27 5.629 1 96.44 122 THR B C 1
ATOM 2192 O O . THR B 1 122 ? -20.797 6.594 5.566 1 96.44 122 THR B O 1
ATOM 2195 N N . GLU B 1 123 ? -22.219 7.867 6.672 1 94.12 123 GLU B N 1
ATOM 2196 C CA . GLU B 1 123 ? -21.484 7.664 7.918 1 94.12 123 GLU B CA 1
ATOM 2197 C C . GLU B 1 123 ? -21.453 6.191 8.312 1 94.12 123 GLU B C 1
ATOM 2199 O O . GLU B 1 123 ? -20.453 5.699 8.82 1 94.12 123 GLU B O 1
ATOM 2204 N N . ASN B 1 124 ? -22.5 5.5 8.023 1 96 124 ASN B N 1
ATOM 2205 C CA . ASN B 1 124 ? -22.578 4.074 8.32 1 96 124 ASN B CA 1
ATOM 2206 C C . ASN B 1 124 ? -21.609 3.273 7.453 1 96 124 ASN B C 1
ATOM 2208 O O . ASN B 1 124 ? -20.969 2.336 7.934 1 96 124 ASN B O 1
ATOM 2212 N N . GLU B 1 125 ? -21.484 3.619 6.215 1 96 125 GLU B N 1
ATOM 2213 C CA . GLU B 1 125 ? -20.547 2.955 5.324 1 96 125 GLU B CA 1
ATOM 2214 C C . GLU B 1 125 ? -19.109 3.158 5.793 1 96 125 GLU B C 1
ATOM 2216 O O . GLU B 1 125 ? -18.297 2.232 5.75 1 96 125 GLU B O 1
ATOM 2221 N N . LYS B 1 126 ? -18.859 4.355 6.238 1 94.81 126 LYS B N 1
ATOM 2222 C CA . LYS B 1 126 ? -17.516 4.648 6.742 1 94.81 126 LYS B CA 1
ATOM 2223 C C . LYS B 1 126 ? -17.188 3.795 7.961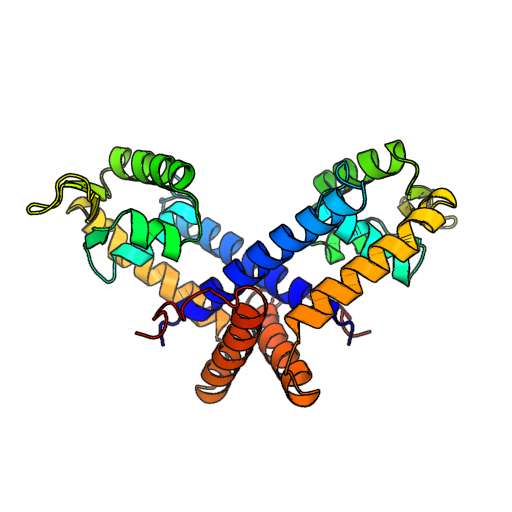 1 94.81 126 LYS B C 1
ATOM 2225 O O . LYS B 1 126 ? -16.125 3.186 8.031 1 94.81 126 LYS B O 1
ATOM 2230 N N . LYS B 1 127 ? -18.078 3.762 8.836 1 94.62 127 LYS B N 1
ATOM 2231 C CA . LYS B 1 127 ? -17.891 2.984 10.055 1 94.62 127 LYS B CA 1
ATOM 2232 C C . LYS B 1 127 ? -17.719 1.502 9.742 1 94.62 127 LYS B C 1
ATOM 2234 O O . LYS B 1 127 ? -16.844 0.835 10.32 1 94.62 127 LYS B O 1
ATOM 2239 N N . GLU B 1 128 ? -18.5 1.021 8.836 1 96.31 128 GLU B N 1
ATOM 2240 C CA . GLU B 1 128 ? -18.438 -0.387 8.461 1 96.31 128 GLU B CA 1
ATOM 2241 C C . GLU B 1 128 ? -17.125 -0.714 7.754 1 96.31 128 GLU B C 1
ATOM 2243 O O . GLU B 1 128 ? -16.531 -1.768 7.996 1 96.31 128 GLU B O 1
ATOM 2248 N N . LEU B 1 129 ? -16.703 0.164 6.918 1 96.31 129 LEU B N 1
ATOM 2249 C CA . LEU B 1 129 ? -15.43 -0.014 6.234 1 96.31 129 LEU B CA 1
ATOM 2250 C C . LEU B 1 129 ? -14.289 -0.113 7.242 1 96.31 129 LEU B C 1
ATOM 2252 O O . LEU B 1 129 ? -13.469 -1.035 7.172 1 96.31 129 LEU B O 1
ATOM 2256 N N . VAL B 1 130 ? -14.289 0.75 8.188 1 94.94 130 VAL B N 1
ATOM 2257 C CA . VAL B 1 130 ? -13.242 0.761 9.203 1 94.94 130 VAL B CA 1
ATOM 2258 C C . VAL B 1 130 ? -13.312 -0.515 10.039 1 94.94 130 VAL B C 1
ATOM 2260 O O . VAL B 1 130 ? -12.281 -1.133 10.328 1 94.94 130 VAL B O 1
ATOM 2263 N N . ARG B 1 131 ? -14.477 -0.854 10.383 1 95.44 131 ARG B N 1
ATOM 2264 C CA . ARG B 1 131 ? -14.656 -2.068 11.172 1 95.44 131 ARG B CA 1
ATOM 2265 C C . ARG B 1 131 ? -14.086 -3.281 10.453 1 95.44 131 ARG B C 1
ATOM 2267 O O . ARG B 1 131 ? -13.344 -4.074 11.039 1 95.44 131 ARG B O 1
ATOM 2274 N N . LEU B 1 132 ? -14.391 -3.439 9.188 1 96.56 132 LEU B N 1
ATOM 2275 C CA . LEU B 1 132 ? -13.953 -4.59 8.398 1 96.56 132 LEU B CA 1
ATOM 2276 C C . LEU B 1 132 ? -12.453 -4.535 8.148 1 96.56 132 LEU B C 1
ATOM 2278 O O . LEU B 1 132 ? -11.773 -5.562 8.18 1 96.56 132 LEU B O 1
ATOM 2282 N N . LEU B 1 133 ? -11.922 -3.363 7.914 1 95.94 133 LEU B N 1
ATOM 2283 C CA . LEU B 1 133 ? -10.484 -3.207 7.742 1 95.94 133 LEU B CA 1
ATOM 2284 C C . LEU B 1 133 ? -9.742 -3.535 9.031 1 95.94 133 LEU B C 1
ATOM 2286 O O . LEU B 1 133 ? -8.672 -4.145 9 1 95.94 133 LEU B O 1
ATOM 2290 N N . MET B 1 134 ? -10.305 -3.127 10.141 1 93.25 134 MET B N 1
ATOM 2291 C CA . MET B 1 134 ? -9.703 -3.441 11.438 1 93.25 134 MET B CA 1
ATOM 2292 C C . MET B 1 134 ? -9.68 -4.949 11.672 1 93.25 134 MET B C 1
ATOM 2294 O O . MET B 1 134 ? -8.703 -5.48 12.203 1 93.25 134 MET B O 1
ATOM 2298 N N . LYS B 1 135 ? -10.734 -5.566 11.266 1 95.06 135 LYS B N 1
ATOM 2299 C CA . LYS B 1 135 ? -10.797 -7.023 11.367 1 95.06 135 LYS B CA 1
ATOM 2300 C C . LYS B 1 135 ? -9.695 -7.68 10.539 1 95.06 135 LYS B C 1
ATOM 2302 O O . LYS B 1 135 ? -9.016 -8.594 11.016 1 95.06 135 LYS B O 1
ATOM 2307 N N . LEU B 1 136 ? -9.438 -7.219 9.305 1 95.12 136 LEU B N 1
ATOM 2308 C CA . LEU B 1 136 ? -8.344 -7.711 8.469 1 95.12 136 LEU B CA 1
ATOM 2309 C C . LEU B 1 136 ? -7 -7.484 9.148 1 95.12 136 LEU B C 1
ATOM 2311 O O . LEU B 1 136 ? -6.16 -8.383 9.195 1 95.12 136 LEU B O 1
ATOM 2315 N N . TYR B 1 137 ? -6.867 -6.289 9.672 1 93 137 TYR B N 1
ATOM 2316 C CA . TYR B 1 137 ? -5.609 -5.895 10.297 1 93 137 TYR B CA 1
ATOM 2317 C C . TYR B 1 137 ? -5.297 -6.781 11.5 1 93 137 TYR B C 1
ATOM 2319 O O . TYR B 1 137 ? -4.172 -7.266 11.641 1 93 137 TYR B O 1
ATOM 2327 N N . GLN B 1 138 ? -6.219 -7.004 12.273 1 92.62 138 GLN B N 1
ATOM 2328 C CA . GLN B 1 138 ? -6.047 -7.805 13.484 1 92.62 138 GLN B CA 1
ATOM 2329 C C . GLN B 1 138 ? -5.703 -9.25 13.141 1 92.62 138 GLN B C 1
ATOM 2331 O O . GLN B 1 138 ? -4.945 -9.906 13.859 1 92.62 138 GLN B O 1
ATOM 2336 N N . ASN B 1 139 ? -6.281 -9.773 12.078 1 93.44 139 ASN B N 1
ATOM 2337 C CA . ASN B 1 139 ? -5.996 -11.133 11.641 1 93.44 139 ASN B CA 1
ATOM 2338 C C . ASN B 1 139 ? -4.527 -11.312 11.281 1 93.44 139 ASN B C 1
ATOM 2340 O O . ASN B 1 139 ? -3.982 -12.414 11.383 1 93.44 139 ASN B O 1
ATOM 2344 N N . GLN B 1 140 ? -3.863 -10.266 10.805 1 89.56 140 GLN B N 1
ATOM 2345 C CA . GLN B 1 140 ? -2.467 -10.352 10.391 1 89.56 140 GLN B CA 1
ATOM 2346 C C . GLN B 1 140 ? -1.53 -9.992 11.547 1 89.56 140 GLN B C 1
ATOM 2348 O O . GLN B 1 140 ? -0.332 -10.281 11.492 1 89.56 140 GLN B O 1
ATOM 2353 N N . ASN B 1 141 ? -2.041 -9.258 12.445 1 81.44 141 ASN B N 1
ATOM 2354 C CA . ASN B 1 141 ? -1.256 -8.805 13.586 1 81.44 141 ASN B CA 1
ATOM 2355 C C . ASN B 1 141 ? -1.938 -9.148 14.906 1 81.44 141 ASN B C 1
ATOM 2357 O O . ASN B 1 141 ? -2.324 -8.258 15.664 1 81.44 141 ASN B O 1
ATOM 2361 N N . PRO B 1 142 ? -2.018 -10.398 15.078 1 70.12 142 PRO B N 1
ATOM 2362 C CA . PRO B 1 142 ? -2.766 -10.766 16.281 1 70.12 142 PRO B CA 1
ATOM 2363 C C . PRO B 1 142 ? -2.223 -10.094 17.547 1 70.12 142 PRO B C 1
ATOM 2365 O O . PRO B 1 142 ? -2.969 -9.875 18.5 1 70.12 142 PRO B O 1
ATOM 2368 N N . GLU B 1 143 ? -0.963 -9.836 17.516 1 63.62 143 GLU B N 1
ATOM 2369 C CA . GLU B 1 143 ? -0.379 -9.227 18.703 1 63.62 143 GLU B CA 1
ATOM 2370 C C . GLU B 1 143 ? -0.544 -7.707 18.688 1 63.62 143 GLU B C 1
ATOM 2372 O O . GLU B 1 143 ? -0.281 -7.039 19.688 1 63.62 143 GLU B O 1
ATOM 2377 N N . SER B 1 144 ? -0.808 -7.242 17.469 1 60.41 144 SER B N 1
ATOM 2378 C CA . SER B 1 144 ? -0.826 -5.785 17.375 1 60.41 144 SER B CA 1
ATOM 2379 C C . SER B 1 144 ? -2.018 -5.195 18.125 1 60.41 144 SER B C 1
ATOM 2381 O O . SER B 1 144 ? -3.125 -5.734 18.062 1 60.41 144 SER B O 1
ATOM 2383 N N . VAL B 1 145 ? -1.678 -4.641 19.281 1 45.78 145 VAL B N 1
ATOM 2384 C CA . VAL B 1 145 ? -2.607 -3.881 20.109 1 45.78 145 VAL B CA 1
ATOM 2385 C C . VAL B 1 145 ? -3.373 -2.879 19.25 1 45.78 145 VAL B C 1
ATOM 2387 O O . VAL B 1 145 ? -2.855 -2.398 18.234 1 45.78 145 VAL B O 1
ATOM 2390 N N . THR B 1 146 ? -4.668 -3.004 19.25 1 48.06 146 THR B N 1
ATOM 2391 C CA . THR B 1 146 ? -5.562 -1.992 18.703 1 48.06 146 THR B CA 1
ATOM 2392 C C . THR B 1 146 ? -4.961 -0.598 18.859 1 48.06 146 THR B C 1
ATOM 2394 O O . THR B 1 146 ? -4.77 -0.116 19.984 1 48.06 146 THR B O 1
ATOM 2397 N N . VAL B 1 147 ? -3.834 -0.365 18.234 1 44.84 147 VAL B N 1
ATOM 2398 C CA . VAL B 1 147 ? -3.471 1.047 18.312 1 44.84 147 VAL B CA 1
ATOM 2399 C C . VAL B 1 147 ? -4.734 1.904 18.328 1 44.84 147 VAL B C 1
ATOM 2401 O O . VAL B 1 147 ? -5.668 1.667 17.562 1 44.84 147 VAL B O 1
ATOM 2404 N N . ASP B 1 148 ? -5.035 2.398 19.438 1 43.78 148 ASP B N 1
ATOM 2405 C CA . ASP B 1 148 ? -6.09 3.385 19.656 1 43.78 148 ASP B CA 1
ATOM 2406 C C . ASP B 1 148 ? -6.18 4.363 18.484 1 43.78 148 ASP B C 1
ATOM 2408 O O . ASP B 1 148 ? -5.719 5.5 18.594 1 43.78 148 ASP B O 1
ATOM 2412 N N . LEU B 1 149 ? -5.918 3.865 17.359 1 44.31 149 LEU B N 1
ATOM 2413 C CA . LEU B 1 149 ? -6.109 4.746 16.203 1 44.31 149 LEU B CA 1
ATOM 2414 C C . LEU B 1 149 ? -7.422 5.516 16.328 1 44.31 149 LEU B C 1
ATOM 2416 O O . LEU B 1 149 ? -7.621 6.52 15.641 1 44.31 149 LEU B O 1
ATOM 2420 N N . LEU B 1 150 ? -8.391 4.848 17.078 1 41.28 150 LEU B N 1
ATOM 2421 C CA . LEU B 1 150 ? -9.719 5.43 17.188 1 41.28 150 LEU B CA 1
ATOM 2422 C C . LEU B 1 150 ? -9.719 6.629 18.125 1 41.28 150 LEU B C 1
ATOM 2424 O O . LEU B 1 150 ? -10.734 7.316 18.266 1 41.28 150 LEU B O 1
ATOM 2428 N N . GLN B 1 151 ? -8.727 6.719 18.906 1 35.53 151 GLN B N 1
ATOM 2429 C CA . GLN B 1 151 ? -8.938 7.871 19.781 1 35.53 151 GLN B CA 1
ATOM 2430 C C . GLN B 1 151 ? -8.516 9.164 19.094 1 35.53 151 GLN B C 1
ATOM 2432 O O . GLN B 1 151 ? -7.547 9.18 18.328 1 35.53 151 GLN B O 1
#